Protein 5GGN (pdb70)

B-factor: mean 22.19, std 12.28, range [9.57, 79.24]

Organism: Homo sapiens (NCBI:txid9606)

Radius of gyration: 20.88 Å; Cα contacts (8 Å, |Δi|>4): 842; chains: 2; bounding box: 42×46×60 Å

Solvent-accessible surface area: 14056 Å² total; per-residue (Å²): 219,39,2,68,0,50,0,43,0,5,136,68,67,0,41,0,10,13,87,72,85,66,36,16,109,27,127,39,212,145,124,20,84,0,0,8,0,1,4,0,35,48,46,76,6,117,58,89,25,111,112,69,11,32,0,72,32,76,129,57,13,99,44,1,21,129,20,4,88,155,15,47,81,14,60,3,1,0,0,0,0,3,38,3,0,13,103,38,0,103,114,98,1,50,49,30,1,140,86,12,31,3,140,10,0,16,61,6,25,84,50,8,2,1,0,2,0,0,23,40,35,8,2,18,26,12,45,94,54,20,143,23,109,48,140,93,36,50,5,99,82,16,59,12,141,14,68,0,10,39,46,98,154,117,5,48,0,6,0,8,0,6,132,44,17,0,11,0,0,13,84,58,88,63,29,28,89,17,92,43,159,178,92,14,85,0,0,6,0,2,6,0,44,48,34,69,5,126,44,98,24,92,114,67,15,35,0,69,26,69,127,74,2,84,43,0,25,132,30,1,87,158,10,35,108,14,55,3,2,0,4,0,0,5,37,2,1,12,116,70,9,99,116,98,1,46,58,34,2,165,85,14,32,5,154,3,0,40,58,3,23,67,49,5,1,0,0,5,0,1,101,36,76,25,76,58,45,13,42,62,52,19,144,23,109,50,142,89,36,45,4,50,20,13,22,10,103,25,90,0,75,74,45,148

Nearest PDB structures (foldseek):
  5ggl-assembly1_A  TM=1.005E+00  e=5.357E-30  Homo sapiens
  5ggi-assembly2_B  TM=9.969E-01  e=1.243E-27  Homo sapiens
  5ggg-assembly1_A  TM=9.955E-01  e=4.524E-27  Homo sapiens
  2yop-assembly1_A  TM=8.740E-01  e=6.313E-11  Mus musculus
  5lc3-assembly1_A  TM=8.736E-01  e=1.046E-10  Mus musculus

GO terms:
  GO:0006493 protein O-linked glycosylation (P, IDA)
  GO:0047223 beta-1,3-galactosyl-O-glycosyl-glycoprotein beta-1,3-N-acetylglucosaminyltransferase activity (F, IDA)
  GO:0000139 Golgi membrane (C, IDA)
  GO:0030145 manganese ion binding (F, IDA)
  GO:0008375 acetylglucosaminyltransferase activity (F, IDA)
  GO:0016266 protein O-linked glycosylation via N-acetyl-galactosamine (P, IDA)
  GO:0016020 membrane (C, IMP)
  GO:0008375 acetylglucosaminyltransferase activity (F, IMP)
  GO:0006493 protein O-linked glycosylation (P, IMP)
  GO:0005515 protein binding (F, IPI)
  GO:0000139 Golgi membrane (C, TAS)
  GO:0047223 beta-1,3-galactosyl-O-glycosyl-glycoprotein beta-1,3-N-acetylglucosaminyltransferase activity (F, TAS)

InterPro domains:
  IPR004139 Glycosyl transferase, family 13 [PF03071] (301-560)
  IPR029044 Nucleotide-diphospho-sugar transferases [G3DSA:3.90.550.10] (301-516)
  IPR029044 Nucleotide-diphospho-sugar transferases [SSF53448] (302-629)
  IPR039474 Protein O-linked-mannose beta-1,2-N-acetylglucosaminyltransferase 1, PANDER-like domain [cd13937] (99-246)
  IPR039477 ILEI/PANDER domain [PF15711] (129-218)
  IPR052463 O-linked-mannose beta-1,2-N-acetylglucosaminyltransferase [PTHR46396] (1-652)

Sequence (304 aa):
RVLDVEVYSSRSKVYVAVDGTTVLEDEAREQGRGIHVIVLNQATGHVMAKRVFDTYSPHEDEAMVLFLNMVAPGRVLICTVKDEGSFHLKDTAKALLRSLGSQAGPALGWRDTWAFVGRKGGPVFGEKHSKSPALSSWGDPVLLKTDVPLSSAVLDVEVYSSRSKVYVAVDGTTVLEDEAREQGRGIHVIVLNQQATGHVMAKKRVFDTYSPHEDEAMVLFLNMVAPGRVLICTVKDEGSFHLKDTAKALLRSLGSQAGPALGWRDTWAFVGRKGGPVFGEKHSKSPALSSWGDPVLLKTDVPLSS

Foldseek 3Di:
DWWKWKWKAAQQWTWIDTNRHTPDIGRDGPDQAAKWKWKAAQAPRHTPDIDGFNQLDAPSLVVVLVVLVPDDQQIKMKIWGYNFHPNNNDDVSLVQCVQQVDDCSNVPDGQKTKIFIARSNDDTFDIDIFDFPDNVGHGHMDMIIGIGDGDDD/DWKWKWKAAQQWTWIDINRHTPDIDRDPPDQAAKKKWKADLAPRDTPDIDGFNQLDAPSLVVVVVVVVPHDQFIKMKIWGHNFHHNNNDQVSLVVVVQQPDPQSVVPDGQKTKIWIAGRVDDTFDIDIFCFPDNPGHGDMDMDIGDRHGDD

Secondary structure (DSSP, 8-state):
-EEEEEEEEBSS-EEEEETTEEEEEE--TT---EEEEEEE-TTT--EEEEEEE-TTSTTHHHHHHHHHHHS-TTSEEEEEEES---TT--HHHHHHHHHTT-SSGGG--TT-EEEEEEETTS-EEEEEEE--SSTTS-PPPEEEEEEEEPP--/-EEEEEEEBSS-EEEEETTEEEEEE--SSS--EEEEEEE-TTT--EEEEEEE-TTSTTHHHHHHHHHHHSPTT-EEEEEEES---TT--HHHHHHHHHTT-SSGGG--TT-EEEEEEETTS-EEEEEEE--SSTT--PPPEEEEEEEPPP-

Structure (mmCIF, N/CA/C/O backbone):
data_5GGN
#
_entry.id   5GGN
#
_cell.length_a   70.524
_cell.length_b   90.481
_cell.length_c   53.634
_cell.angle_alpha   90.00
_cell.angle_beta   90.00
_cell.angle_gamma   90.00
#
_symmetry.space_group_name_H-M   'P 21 21 2'
#
loop_
_entity.id
_entity.type
_entity.pdbx_description
1 polymer 'Protein O-linked-mannose beta-1,2-N-acetylglucosaminyltransferase 1'
2 non-polymer '4-nitrophenyl 2-acetamido-2-deoxy-beta-D-glucopyranoside'
3 water water
#
loop_
_atom_site.group_PDB
_atom_site.id
_atom_site.type_symbol
_atom_site.label_atom_id
_atom_site.label_alt_id
_atom_site.label_comp_id
_atom_site.label_asym_id
_atom_site.label_entity_id
_atom_site.label_seq_id
_atom_site.pdbx_PDB_ins_code
_atom_site.Cartn_x
_atom_site.Cartn_y
_atom_site.Cartn_z
_atom_site.occupancy
_atom_site.B_iso_or_equiv
_atom_site.auth_seq_id
_atom_site.auth_comp_id
_atom_site.auth_asym_id
_atom_site.auth_atom_id
_atom_site.pdbx_PDB_model_num
ATOM 1 N N . ARG A 1 11 ? -25.812 26.684 -7.556 1.00 32.34 97 ARG A N 1
ATOM 2 C CA . ARG A 1 11 ? -25.036 26.032 -6.491 1.00 24.65 97 ARG A CA 1
ATOM 3 C C . ARG A 1 11 ? -25.142 24.542 -6.671 1.00 17.74 97 ARG A C 1
ATOM 4 O O . ARG A 1 11 ? -24.787 23.804 -5.786 1.00 16.08 97 ARG A O 1
ATOM 12 N N . VAL A 1 12 ? -25.647 24.111 -7.822 1.00 16.46 98 VAL A N 1
ATOM 13 C CA . VAL A 1 12 ? -25.685 22.703 -8.168 1.00 15.81 98 VAL A CA 1
ATOM 14 C C . VAL A 1 12 ? -25.288 22.534 -9.623 1.00 14.46 98 VAL A C 1
ATOM 15 O O . VAL A 1 12 ? -25.418 23.457 -10.442 1.00 15.91 98 VAL A O 1
ATOM 19 N N . LEU A 1 13 ? -24.825 21.333 -9.936 1.00 14.48 99 LEU A N 1
ATOM 20 C CA . LEU A 1 13 ? -24.703 20.859 -11.312 1.00 16.03 99 LEU A CA 1
ATOM 21 C C . LEU A 1 13 ? -25.777 19.823 -11.555 1.00 15.54 99 LEU A C 1
ATOM 22 O O . LEU A 1 13 ? -25.956 18.912 -10.748 1.00 17.31 99 LEU A O 1
ATOM 27 N N . ASP A 1 14 ? -26.455 19.919 -12.690 1.00 15.33 100 ASP A N 1
ATOM 28 C CA . ASP A 1 14 ? -27.415 18.896 -13.096 1.00 16.02 100 ASP A CA 1
ATOM 29 C C . ASP A 1 14 ? -26.658 17.866 -13.928 1.00 15.63 100 ASP A C 1
ATOM 30 O O . ASP A 1 14 ? -26.244 18.168 -15.050 1.00 17.58 100 ASP A O 1
ATOM 35 N N . VAL A 1 15 ? -26.441 16.674 -13.390 1.00 13.94 101 VAL A N 1
ATOM 36 C CA . VAL A 1 15 ? -25.634 15.654 -14.049 1.00 14.14 101 VAL A CA 1
ATOM 37 C C . VAL A 1 15 ? -26.543 14.518 -14.508 1.00 14.63 101 VAL A C 1
ATOM 38 O O . VAL A 1 15 ? -27.367 14.016 -13.735 1.00 16.33 101 VAL A O 1
ATOM 42 N N . GLU A 1 16 ? -26.399 14.095 -15.752 1.00 13.23 102 GLU A N 1
ATOM 43 C CA . GLU A 1 16 ? -27.085 12.918 -16.263 1.00 14.51 102 GLU A CA 1
ATOM 44 C C . GLU A 1 16 ? -26.038 11.928 -16.740 1.00 12.41 102 GLU A C 1
ATOM 45 O O . GLU A 1 16 ? -25.111 12.313 -17.458 1.00 14.16 102 GLU A O 1
ATOM 51 N N . VAL A 1 17 ? -26.216 10.667 -16.363 1.00 12.67 103 VAL A N 1
ATOM 52 C CA . VAL A 1 17 ? -25.250 9.621 -16.692 1.00 12.71 103 VAL A CA 1
ATOM 53 C C . VAL A 1 17 ? -26.024 8.450 -17.249 1.00 13.04 103 VAL A C 1
ATOM 54 O O . VAL A 1 17 ? -26.917 7.950 -16.571 1.00 14.93 103 VAL A O 1
ATOM 58 N N . TYR A 1 18 ? -25.657 7.984 -18.445 1.00 12.99 104 TYR A N 1
ATOM 59 C CA . TYR A 1 18 ? -26.352 6.881 -19.097 1.00 13.65 104 TYR A CA 1
ATOM 60 C C . TYR A 1 18 ? -25.370 5.743 -19.354 1.00 12.47 104 TYR A C 1
ATOM 61 O O . TYR A 1 18 ? -24.298 5.981 -19.926 1.00 12.78 104 TYR A O 1
ATOM 70 N N . SER A 1 19 ? -25.773 4.535 -18.987 1.00 13.19 105 SER A N 1
ATOM 71 C CA . SER A 1 19 ? -24.987 3.314 -19.185 1.00 13.20 105 SER A CA 1
ATOM 72 C C . SER A 1 19 ? -25.871 2.285 -19.892 1.00 13.70 105 SER A C 1
ATOM 73 O O . SER A 1 19 ? -27.022 2.061 -19.471 1.00 15.70 105 SER A O 1
ATOM 76 N N . SER A 1 20 ? -25.329 1.622 -20.919 1.00 14.41 106 SER A N 1
ATOM 77 C CA . SER A 1 20 ? -26.093 0.625 -21.661 1.00 14.97 106 SER A CA 1
ATOM 78 C C . SER A 1 20 ? -25.152 -0.268 -22.460 1.00 15.81 106 SER A C 1
ATOM 79 O O . SER A 1 20 ? -23.934 -0.025 -22.566 1.00 15.42 106 SER A O 1
ATOM 82 N N . ARG A 1 21 ? -25.768 -1.286 -23.074 1.00 16.12 107 ARG A N 1
ATOM 83 C CA . ARG A 1 21 ? -25.041 -2.198 -23.947 1.00 16.76 107 ARG A CA 1
ATOM 84 C C . ARG A 1 21 ? -24.282 -1.447 -25.041 1.00 16.92 107 ARG A C 1
ATOM 85 O O . ARG A 1 21 ? -23.117 -1.757 -25.333 1.00 18.17 107 ARG A O 1
ATOM 93 N N . SER A 1 22 ? -24.959 -0.483 -25.696 1.00 16.38 108 SER A N 1
ATOM 94 C CA . SER A 1 22 ? -24.458 0.086 -26.941 1.00 18.58 108 SER A CA 1
ATOM 95 C C . SER A 1 22 ? -24.139 1.570 -26.896 1.00 17.46 108 SER A C 1
ATOM 96 O O . SER A 1 22 ? -23.689 2.124 -27.910 1.00 19.58 108 SER A O 1
ATOM 99 N N . LYS A 1 23 ? -24.354 2.241 -25.760 1.00 16.06 109 LYS A N 1
ATOM 100 C CA . LYS A 1 23 ? -24.211 3.696 -25.726 1.00 16.81 109 LYS A CA 1
ATOM 101 C C . LYS A 1 23 ? -23.937 4.177 -24.308 1.00 14.93 109 LYS A C 1
ATOM 102 O O . LYS A 1 23 ? -24.548 3.692 -23.351 1.00 14.78 109 LYS A O 1
ATOM 108 N N . VAL A 1 24 ? -23.030 5.132 -24.189 1.00 13.72 110 VAL A N 1
ATOM 109 C CA . VAL A 1 24 ? -22.911 5.884 -22.943 1.00 13.28 110 VAL A CA 1
ATOM 110 C C . VAL A 1 24 ? -23.008 7.372 -23.271 1.00 12.71 110 VAL A C 1
ATOM 111 O O . VAL A 1 24 ? -22.626 7.815 -24.361 1.00 13.14 110 VAL A O 1
ATOM 115 N N . TYR A 1 25 ? -23.486 8.155 -22.299 1.00 12.30 111 TYR A N 1
ATOM 116 C CA . TYR A 1 25 ? -23.294 9.600 -22.373 1.00 12.42 111 TYR A CA 1
ATOM 117 C C . TYR A 1 25 ? -23.295 10.176 -20.966 1.00 12.56 111 TYR A C 1
ATOM 118 O O . TYR A 1 25 ? -23.771 9.539 -20.008 1.00 12.86 111 TYR A O 1
ATOM 127 N N . VAL A 1 26 ? -22.714 11.354 -20.857 1.00 11.84 112 VAL A N 1
ATOM 128 C CA . VAL A 1 26 ? -22.753 12.145 -19.634 1.00 11.63 112 VAL A CA 1
ATOM 129 C C . VAL A 1 26 ? -23.100 13.550 -20.074 1.00 11.45 112 VAL A C 1
ATOM 130 O O . VAL A 1 26 ? -22.470 14.095 -20.998 1.00 13.11 112 VAL A O 1
ATOM 134 N N . ALA A 1 27 ? -24.089 14.143 -19.406 1.00 12.34 113 ALA A N 1
ATOM 135 C CA . ALA A 1 27 ? -24.448 15.529 -19.625 1.00 13.06 113 ALA A CA 1
ATOM 136 C C . ALA A 1 27 ? -24.282 16.299 -18.319 1.00 12.62 113 ALA A C 1
ATOM 137 O O . ALA A 1 27 ? -24.538 15.772 -17.213 1.00 13.42 113 ALA A O 1
ATOM 139 N N . VAL A 1 28 ? -23.808 17.538 -18.450 1.00 12.47 114 VAL A N 1
ATOM 140 C CA . VAL A 1 28 ? -23.606 18.430 -17.294 1.00 12.88 114 VAL A CA 1
ATOM 141 C C . VAL A 1 28 ? -24.311 19.738 -17.642 1.00 13.52 114 VAL A C 1
ATOM 142 O O . VAL A 1 28 ? -23.999 20.370 -18.663 1.00 14.55 114 VAL A O 1
ATOM 146 N N . ASP A 1 29 ? -25.289 20.118 -16.840 1.00 15.69 115 ASP A N 1
ATOM 147 C CA . ASP A 1 29 ? -26.066 21.324 -17.070 1.00 17.24 115 ASP A CA 1
ATOM 148 C C . ASP A 1 29 ? -26.685 21.368 -18.468 1.00 17.55 115 ASP A C 1
ATOM 149 O O . ASP A 1 29 ? -26.789 22.424 -19.093 1.00 19.75 115 ASP A O 1
ATOM 154 N N . GLY A 1 30 ? -27.132 20.216 -18.950 1.00 15.98 116 GLY A N 1
ATOM 155 C CA . GLY A 1 30 ? -27.920 20.168 -20.165 1.00 16.17 116 GLY A CA 1
ATOM 156 C C . GLY A 1 30 ? -27.115 20.003 -21.424 1.00 15.49 116 GLY A C 1
ATOM 157 O O . GLY A 1 30 ? -27.703 19.971 -22.516 1.00 17.74 116 GLY A O 1
ATOM 158 N N . THR A 1 31 ? -25.792 19.874 -21.330 1.00 14.47 117 THR A N 1
ATOM 159 C CA . THR A 1 31 ? -24.854 19.792 -22.455 1.00 16.27 117 THR A CA 1
ATOM 160 C C . THR A 1 31 ? -24.122 18.454 -22.344 1.00 12.62 117 THR A C 1
ATOM 161 O O . THR A 1 31 ? -23.620 18.127 -21.277 1.00 12.69 117 THR A O 1
ATOM 165 N N . THR A 1 32 ? -23.998 17.725 -23.449 1.00 12.31 118 THR A N 1
ATOM 166 C CA . THR A 1 32 ? -23.275 16.459 -23.457 1.00 14.18 118 THR A CA 1
ATOM 167 C C . THR A 1 32 ? -21.759 16.685 -23.427 1.00 13.71 118 THR A C 1
ATOM 168 O O . THR A 1 32 ? -21.219 17.318 -24.334 1.00 15.33 118 THR A O 1
ATOM 172 N N . VAL A 1 33 ? -21.075 16.142 -22.405 1.00 13.37 119 VAL A N 1
ATOM 173 C CA . VAL A 1 33 ? -19.609 16.199 -22.306 1.00 14.34 119 VAL A CA 1
ATOM 174 C C . VAL A 1 33 ? -18.947 14.904 -22.726 1.00 14.99 119 VAL A C 1
ATOM 175 O O . VAL A 1 33 ? -17.730 14.891 -22.935 1.00 16.45 119 VAL A O 1
ATOM 179 N N . LEU A 1 34 ? -19.707 13.810 -22.808 1.00 14.24 120 LEU A N 1
ATOM 180 C CA . LEU A 1 34 ? -19.223 12.510 -23.259 1.00 14.59 120 LEU A CA 1
ATOM 181 C C . LEU A 1 34 ? -20.383 11.894 -23.995 1.00 13.51 120 LEU A C 1
ATOM 182 O O . LEU A 1 34 ? -21.520 11.900 -23.481 1.00 13.64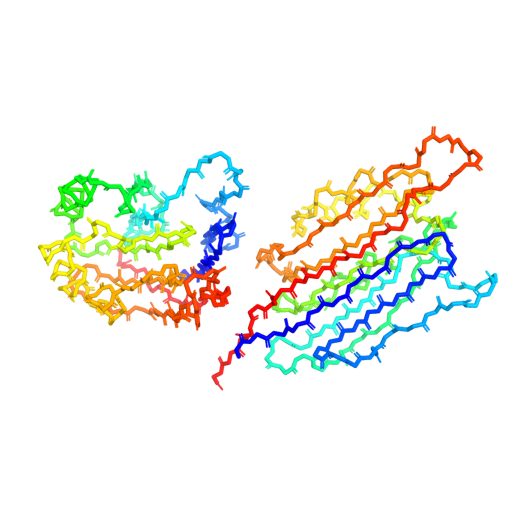 120 LEU A O 1
ATOM 187 N N . GLU A 1 35 ? -20.120 11.370 -25.175 1.00 14.51 121 GLU A N 1
ATOM 188 C CA . GLU A 1 35 ? -21.170 10.682 -25.910 1.00 15.00 121 GLU A CA 1
ATOM 189 C C . GLU A 1 35 ? -20.510 9.660 -26.811 1.00 15.65 121 GLU A C 1
ATOM 190 O O . GLU A 1 35 ? -19.726 10.052 -27.679 1.00 18.14 121 GLU A O 1
ATOM 196 N N . ASP A 1 36 ? -20.827 8.376 -26.623 1.00 14.26 122 ASP A N 1
ATOM 197 C CA . ASP A 1 36 ? -20.217 7.313 -27.419 1.00 15.49 122 ASP A CA 1
ATOM 198 C C . ASP A 1 36 ? -21.295 6.303 -27.755 1.00 15.41 122 ASP A C 1
ATOM 199 O O . ASP A 1 36 ? -21.660 5.472 -26.919 1.00 15.75 122 ASP A O 1
ATOM 204 N N . GLU A 1 37 ? -21.790 6.391 -28.991 1.00 16.09 123 GLU A N 1
ATOM 205 C CA . GLU A 1 37 ? -22.833 5.535 -29.536 1.00 19.02 123 GLU A CA 1
ATOM 206 C C . GLU A 1 37 ? -22.277 4.655 -30.644 1.00 21.42 123 GLU A C 1
ATOM 207 O O . GLU A 1 37 ? -23.048 4.037 -31.370 1.00 24.39 123 GLU A O 1
ATOM 213 N N . ALA A 1 38 ? -20.959 4.594 -30.795 1.00 20.71 124 ALA A N 1
ATOM 214 C CA . ALA A 1 38 ? -20.343 3.892 -31.912 1.00 23.89 124 ALA A CA 1
ATOM 215 C C . ALA A 1 38 ? -20.315 2.396 -31.673 1.00 26.09 124 ALA A C 1
ATOM 216 O O . ALA A 1 38 ? -19.940 1.924 -30.597 1.00 27.32 124 ALA A O 1
ATOM 218 N N . ARG A 1 39 ? -20.619 1.649 -32.732 1.00 31.69 125 ARG A N 1
ATOM 219 C CA . ARG A 1 39 ? -20.866 0.211 -32.709 1.00 40.44 125 ARG A CA 1
ATOM 220 C C . ARG A 1 39 ? -19.900 -0.605 -31.860 1.00 44.39 125 ARG A C 1
ATOM 221 O O . ARG A 1 39 ? -20.281 -1.092 -30.789 1.00 49.98 125 ARG A O 1
ATOM 229 N N . GLU A 1 40 ? -18.651 -0.741 -32.291 1.00 41.83 126 GLU A N 1
ATOM 230 C CA . GLU A 1 40 ? -17.752 -1.667 -31.606 1.00 41.49 126 GLU A CA 1
ATOM 231 C C . GLU A 1 40 ? -16.567 -0.916 -31.021 1.00 37.58 126 GLU A C 1
ATOM 232 O O . GLU A 1 40 ? -15.412 -1.322 -31.197 1.00 38.70 126 GLU A O 1
ATOM 238 N N . GLN A 1 41 ? -16.849 0.189 -30.338 1.00 30.36 127 GLN A N 1
ATOM 239 C CA . GLN A 1 41 ? -15.826 1.056 -29.781 1.00 27.30 127 GLN A CA 1
ATOM 240 C C . GLN A 1 41 ? -16.248 1.431 -28.375 1.00 22.19 127 GLN A C 1
ATOM 241 O O . GLN A 1 41 ? -17.431 1.359 -28.029 1.00 23.26 127 GLN A O 1
ATOM 247 N N . GLY A 1 42 ? -15.279 1.871 -27.565 1.00 18.65 128 GLY A N 1
ATOM 248 C CA . GLY A 1 42 ? -15.618 2.451 -26.275 1.00 16.19 128 GLY A CA 1
ATOM 249 C C . GLY A 1 42 ? -16.100 1.471 -25.238 1.00 14.09 128 GLY A C 1
ATOM 250 O O . GLY A 1 42 ? -16.716 1.876 -24.248 1.00 14.13 128 GLY A O 1
ATOM 251 N N . ARG A 1 43 ? -15.783 0.195 -25.378 1.00 13.98 129 ARG A N 1
ATOM 252 C CA . ARG A 1 43 ? -16.197 -0.764 -24.346 1.00 14.12 129 ARG A CA 1
ATOM 253 C C . ARG A 1 43 ? -15.511 -0.471 -23.012 1.00 13.04 129 ARG A C 1
ATOM 254 O O . ARG A 1 43 ? -14.329 -0.108 -22.968 1.00 13.44 129 ARG A O 1
ATOM 262 N N . GLY A 1 44 ? -16.249 -0.661 -21.912 1.00 12.11 130 GLY A N 1
ATOM 263 C CA . GLY A 1 44 ? -15.635 -0.640 -20.580 1.00 11.69 130 GLY A CA 1
ATOM 264 C C . GLY A 1 44 ? -16.184 0.482 -19.712 1.00 11.24 130 GLY A C 1
ATOM 265 O O . GLY A 1 44 ? -17.353 0.883 -19.822 1.00 12.98 130 GLY A O 1
ATOM 266 N N . ILE A 1 45 ? -15.355 0.922 -18.764 1.00 11.09 131 ILE A N 1
ATOM 267 C CA . ILE A 1 45 ? -15.762 1.925 -17.786 1.00 11.20 131 ILE A CA 1
ATOM 268 C C . ILE A 1 45 ? -15.240 3.277 -18.247 1.00 10.61 131 ILE A C 1
ATOM 269 O O . ILE A 1 45 ? -14.025 3.494 -18.348 1.00 12.09 131 ILE A O 1
ATOM 274 N N . HIS A 1 46 ? -16.163 4.173 -18.559 1.00 10.77 132 HIS A N 1
ATOM 275 C CA . HIS A 1 46 ? -15.837 5.557 -18.884 1.00 11.04 132 HIS A CA 1
ATOM 276 C C . HIS A 1 46 ? -15.762 6.340 -17.575 1.00 11.46 132 HIS A C 1
ATOM 277 O O . HIS A 1 46 ? -16.640 6.186 -16.717 1.00 12.65 132 HIS A O 1
ATOM 284 N N . VAL A 1 47 ? -14.726 7.179 -17.447 1.00 11.00 133 VAL A N 1
ATOM 285 C CA . VAL A 1 47 ? -14.518 7.982 -16.258 1.00 11.95 133 VAL A CA 1
ATOM 286 C C . VAL A 1 47 ? -14.393 9.437 -16.660 1.00 11.63 133 VAL A C 1
ATOM 287 O O . VAL A 1 47 ? -13.591 9.764 -17.549 1.00 13.28 133 VAL A O 1
ATOM 291 N N . ILE A 1 48 ? -15.208 10.291 -16.026 1.00 10.96 134 ILE A N 1
ATOM 292 C CA . ILE A 1 48 ? -15.128 11.728 -16.224 1.00 11.18 134 ILE A CA 1
ATOM 293 C C . ILE A 1 48 ? -14.857 12.368 -14.872 1.00 10.58 134 ILE A C 1
ATOM 294 O O . ILE A 1 48 ? -15.481 11.997 -13.864 1.00 11.49 134 ILE A O 1
ATOM 299 N N . VAL A 1 49 ? -13.910 13.313 -14.848 1.00 10.37 135 VAL A N 1
ATOM 300 C CA . VAL A 1 49 ? -13.568 14.058 -13.638 1.00 10.42 135 VAL A CA 1
ATOM 301 C C . VAL A 1 49 ? -13.960 15.506 -13.863 1.00 10.18 135 VAL A C 1
ATOM 302 O O . VAL A 1 49 ? -13.538 16.104 -14.874 1.00 10.91 135 VAL A O 1
ATOM 306 N N . LEU A 1 50 ? -14.758 16.074 -12.936 1.00 10.01 136 LEU A N 1
ATOM 307 C CA . LEU A 1 50 ? -15.152 17.477 -13.053 1.00 10.28 136 LEU A CA 1
ATOM 308 C C . LEU A 1 50 ? -14.540 18.318 -11.939 1.00 10.62 136 LEU A C 1
ATOM 309 O O . LEU A 1 50 ? -14.385 17.863 -10.794 1.00 11.08 136 LEU A O 1
ATOM 314 N N . ASN A 1 51 ? -14.247 19.575 -12.273 1.00 10.88 137 ASN A N 1
ATOM 315 C CA . ASN A 1 51 ? -13.951 20.577 -11.252 1.00 11.05 137 ASN A CA 1
ATOM 316 C C . ASN A 1 51 ? -15.200 20.796 -10.393 1.00 11.33 137 ASN A C 1
ATOM 317 O O . ASN A 1 51 ? -16.296 20.979 -10.917 1.00 11.92 137 ASN A O 1
ATOM 322 N N . GLN A 1 52 ? -15.014 20.777 -9.084 1.00 11.57 138 GLN A N 1
ATOM 323 C CA . GLN A 1 52 ? -16.120 20.761 -8.149 1.00 12.41 138 GLN A CA 1
ATOM 324 C C . GLN A 1 52 ? -16.741 22.137 -7.925 1.00 13.36 138 GLN A C 1
ATOM 325 O O . GLN A 1 52 ? -17.803 22.213 -7.290 1.00 15.82 138 GLN A O 1
ATOM 331 N N . ALA A 1 53 ? -16.145 23.208 -8.435 1.00 13.20 139 ALA A N 1
ATOM 332 C CA . ALA A 1 53 ? -16.713 24.556 -8.359 1.00 14.51 139 ALA A CA 1
ATOM 333 C C . ALA A 1 53 ? -17.373 24.980 -9.668 1.00 14.57 139 ALA A C 1
ATOM 334 O O . ALA A 1 53 ? -18.339 25.746 -9.647 1.00 16.78 139 ALA A O 1
ATOM 336 N N . THR A 1 54 ? -16.839 24.565 -10.821 1.00 13.93 140 THR A N 1
ATOM 337 C CA . THR A 1 54 ? -17.337 25.018 -12.115 1.00 14.63 140 THR A CA 1
ATOM 338 C C . THR A 1 54 ? -18.025 23.937 -12.916 1.00 14.09 140 THR A C 1
ATOM 339 O O . THR A 1 54 ? -18.743 24.273 -13.874 1.00 15.57 140 THR A O 1
ATOM 343 N N . GLY A 1 55 ? -17.764 22.657 -12.601 1.00 13.18 141 GLY A N 1
ATOM 344 C CA . GLY A 1 55 ? -18.247 21.592 -13.461 1.00 13.21 141 GLY A CA 1
ATOM 345 C C . GLY A 1 55 ? -17.449 21.375 -14.730 1.00 12.73 141 GLY A C 1
ATOM 346 O O . GLY A 1 55 ? -17.814 20.501 -15.537 1.00 13.54 141 GLY A O 1
ATOM 347 N N . HIS A 1 56 ? -16.352 22.119 -14.941 1.00 12.57 142 HIS A N 1
ATOM 348 C CA . HIS A 1 56 ? -15.550 21.904 -16.149 1.00 12.23 142 HIS A CA 1
ATOM 349 C C . HIS A 1 56 ? -14.925 20.513 -16.114 1.00 11.46 142 HIS A C 1
ATOM 350 O O . HIS A 1 56 ? -14.522 20.013 -15.056 1.00 11.51 142 HIS A O 1
ATOM 357 N N . VAL A 1 57 ? -14.793 19.889 -17.284 1.00 12.08 143 VAL A N 1
ATOM 358 C CA . VAL A 1 57 ? -14.196 18.564 -17.386 1.00 11.41 143 VAL A CA 1
ATOM 359 C C . VAL A 1 57 ? -12.687 18.668 -17.248 1.00 10.72 143 VAL A C 1
ATOM 360 O O . VAL A 1 57 ? -12.015 19.283 -18.080 1.00 12.37 143 VAL A O 1
ATOM 364 N N . MET A 1 58 ? -12.142 18.023 -16.227 1.00 10.32 144 MET A N 1
ATOM 365 C CA . MET A 1 58 ? -10.694 17.965 -16.002 1.00 10.81 144 MET A CA 1
ATOM 366 C C . MET A 1 58 ? -10.036 16.781 -16.690 1.00 10.92 144 MET A C 1
ATOM 367 O O . MET A 1 58 ? -8.843 16.843 -16.986 1.00 13.37 144 MET A O 1
ATOM 372 N N . ALA A 1 59 ? -10.771 15.692 -16.907 1.00 10.63 145 ALA A N 1
ATOM 373 C CA . ALA A 1 59 ? -10.196 14.503 -17.537 1.00 11.27 145 ALA A CA 1
ATOM 374 C C . ALA A 1 59 ? -11.355 13.642 -18.017 1.00 10.75 145 ALA A C 1
ATOM 375 O O . ALA A 1 59 ? -12.434 13.608 -17.404 1.00 11.13 145 ALA A O 1
ATOM 377 N N . LYS A 1 60 ? -11.107 12.919 -19.107 1.00 11.82 146 LYS A N 1
ATOM 378 C CA . LYS A 1 60 ? -12.056 11.963 -19.665 1.00 14.59 146 LYS A CA 1
ATOM 379 C C . LYS A 1 60 ? -11.249 10.739 -20.066 1.00 16.15 146 LYS A C 1
ATOM 380 O O . LYS A 1 60 ? -10.276 10.871 -20.818 1.00 23.47 146 LYS A O 1
ATOM 386 N N . ARG A 1 61 ? -11.597 9.555 -19.587 1.00 12.37 147 ARG A N 1
ATOM 387 C CA . ARG A 1 61 ? -10.872 8.337 -19.913 1.00 12.86 147 ARG A CA 1
ATOM 388 C C . ARG A 1 61 ? -11.878 7.230 -20.195 1.00 11.23 147 ARG A C 1
ATOM 389 O O . ARG A 1 61 ? -13.042 7.296 -19.780 1.00 11.65 147 ARG A O 1
ATOM 397 N N . VAL A 1 62 ? -11.405 6.193 -20.863 1.00 11.51 148 VAL A N 1
ATOM 398 C CA . VAL A 1 62 ? -12.153 4.938 -20.918 1.00 12.94 148 VAL A CA 1
ATOM 399 C C . VAL A 1 62 ? -11.201 3.803 -20.661 1.00 11.70 148 VAL A C 1
ATOM 400 O O . VAL A 1 62 ? -10.128 3.744 -21.252 1.00 13.45 148 VAL A O 1
ATOM 404 N N . PHE A 1 63 ? -11.589 2.904 -19.766 1.00 11.23 149 PHE A N 1
ATOM 405 C CA . PHE A 1 63 ? -10.773 1.741 -19.400 1.00 11.50 149 PHE A CA 1
ATOM 406 C C . PHE A 1 63 ? -11.532 0.484 -19.817 1.00 11.25 149 PHE A C 1
ATOM 407 O O . PHE A 1 63 ? -12.649 0.228 -19.331 1.00 11.38 149 PHE A O 1
ATOM 415 N N . ASP A 1 64 ? -10.968 -0.253 -20.791 1.00 11.39 150 ASP A N 1
ATOM 416 C CA . ASP A 1 64 ? -11.644 -1.437 -21.296 1.00 12.39 150 ASP A CA 1
ATOM 417 C C . ASP A 1 64 ? -11.437 -2.604 -20.330 1.00 11.43 150 ASP A C 1
ATOM 418 O O . ASP A 1 64 ? -10.635 -3.508 -20.583 1.00 11.87 150 ASP A O 1
ATOM 423 N N . THR A 1 65 ? -12.179 -2.583 -19.208 1.00 11.19 151 THR A N 1
ATOM 424 C CA . THR A 1 65 ? -11.978 -3.555 -18.143 1.00 11.52 151 THR A CA 1
ATOM 425 C C . THR A 1 65 ? -12.568 -4.929 -18.451 1.00 12.08 151 THR A C 1
ATOM 426 O O . THR A 1 65 ? -12.487 -5.821 -17.613 1.00 12.74 151 THR A O 1
ATOM 430 N N . TYR A 1 66 ? -13.138 -5.107 -19.635 1.00 12.16 152 TYR A N 1
ATOM 431 C CA . TYR A 1 66 ? -13.339 -6.448 -20.186 1.00 12.88 152 TYR A CA 1
ATOM 432 C C . TYR A 1 66 ? -12.004 -7.145 -20.537 1.00 12.47 152 TYR A C 1
ATOM 433 O O . TYR A 1 66 ? -11.971 -8.375 -20.697 1.00 13.01 152 TYR A O 1
ATOM 442 N N . SER A 1 67 ? -10.919 -6.367 -20.712 1.00 12.87 153 SER A N 1
ATOM 443 C CA . SER A 1 67 ? -9.640 -6.900 -21.162 1.00 12.66 153 SER A CA 1
ATOM 444 C C . SER A 1 67 ? -8.609 -6.758 -20.042 1.00 12.07 153 SER A C 1
ATOM 445 O O . SER A 1 67 ? -8.665 -5.808 -19.260 1.00 12.64 153 SER A O 1
ATOM 448 N N . PRO A 1 68 ? -7.620 -7.640 -19.981 1.00 12.48 154 PRO A N 1
ATOM 449 C CA . PRO A 1 68 ? -6.612 -7.534 -18.903 1.00 12.49 154 PRO A CA 1
ATOM 450 C C . PRO A 1 68 ? -5.849 -6.214 -18.935 1.00 12.06 154 PRO A C 1
ATOM 451 O O . PRO A 1 68 ? -5.655 -5.589 -19.992 1.00 13.73 154 PRO A O 1
ATOM 455 N N . HIS A 1 69 ? -5.394 -5.803 -17.749 1.00 11.61 155 HIS A N 1
ATOM 456 C CA . HIS A 1 69 ? -4.472 -4.684 -17.520 1.00 11.68 155 HIS A CA 1
ATOM 457 C C . HIS A 1 69 ? -5.163 -3.329 -17.474 1.00 11.48 155 HIS A C 1
ATOM 458 O O . HIS A 1 69 ? -4.610 -2.376 -16.925 1.00 13.00 155 HIS A O 1
ATOM 465 N N . GLU A 1 70 ? -6.369 -3.212 -18.020 1.00 11.20 156 GLU A N 1
ATOM 466 C CA . GLU A 1 70 ? -7.053 -1.911 -18.029 1.00 11.73 156 GLU A CA 1
ATOM 467 C C . GLU A 1 70 ? -7.473 -1.471 -16.622 1.00 10.78 156 GLU A C 1
ATOM 468 O O . GLU A 1 70 ? -7.450 -0.277 -16.310 1.00 11.81 156 GLU A O 1
ATOM 474 N N . ASP A 1 71 ? -7.824 -2.429 -15.757 1.00 11.09 157 ASP A N 1
ATOM 475 C CA . ASP A 1 71 ? -8.163 -2.090 -14.383 1.00 11.23 157 ASP A CA 1
ATOM 476 C C . ASP A 1 71 ? -6.968 -1.495 -13.643 1.00 10.60 157 ASP A C 1
ATOM 477 O O . ASP A 1 71 ? -7.136 -0.604 -12.800 1.00 11.36 157 ASP A O 1
ATOM 482 N N . GLU A 1 72 ? -5.760 -1.993 -13.928 1.00 11.42 158 GLU A N 1
ATOM 483 C CA . GLU A 1 72 ? -4.551 -1.456 -13.283 1.00 12.47 158 GLU A CA 1
ATOM 484 C C . GLU A 1 72 ? -4.324 -0.019 -13.720 1.00 11.35 158 GLU A C 1
ATOM 485 O O . GLU A 1 72 ? -3.913 0.832 -12.907 1.00 11.39 158 GLU A O 1
ATOM 491 N N . ALA A 1 73 ? -4.572 0.263 -15.004 1.00 11.66 159 ALA A N 1
ATOM 492 C CA . ALA A 1 73 ? -4.476 1.645 -15.473 1.00 12.88 159 ALA A CA 1
ATOM 493 C C . ALA A 1 73 ? -5.529 2.518 -14.790 1.00 11.49 159 ALA A C 1
ATOM 494 O O . ALA A 1 73 ? -5.256 3.665 -14.413 1.00 12.16 159 ALA A O 1
ATOM 496 N N . MET A 1 74 ? -6.734 1.981 -14.622 1.00 10.82 160 MET A N 1
ATOM 497 C CA . MET A 1 74 ? -7.781 2.747 -13.959 1.00 10.89 160 MET A CA 1
ATOM 498 C C . MET A 1 74 ? -7.403 3.084 -12.512 1.00 10.08 160 MET A C 1
ATOM 499 O O . MET A 1 74 ? -7.617 4.224 -12.068 1.00 11.13 160 MET A O 1
ATOM 504 N N . VAL A 1 75 ? -6.807 2.119 -11.791 1.00 10.49 161 VAL A N 1
ATOM 505 C CA . VAL A 1 75 ? -6.384 2.355 -10.412 1.00 10.47 161 VAL A CA 1
ATOM 506 C C . VAL A 1 75 ? -5.333 3.466 -10.361 1.00 10.88 161 VAL A C 1
ATOM 507 O O . VAL A 1 75 ? -5.425 4.391 -9.554 1.00 11.10 161 VAL A O 1
ATOM 511 N N . LEU A 1 76 ? -4.321 3.387 -11.234 1.00 11.29 162 LEU A N 1
ATOM 512 C CA . LEU A 1 76 ? -3.266 4.406 -11.231 1.00 11.96 162 LEU A CA 1
ATOM 513 C C . LEU A 1 76 ? -3.853 5.786 -11.494 1.00 11.74 162 LEU A C 1
ATOM 514 O O . LEU A 1 76 ? -3.442 6.784 -10.872 1.00 13.10 162 LEU A O 1
ATOM 519 N N . PHE A 1 77 ? -4.791 5.870 -12.455 1.00 11.61 163 PHE A N 1
ATOM 520 C CA . PHE A 1 77 ? -5.387 7.146 -12.805 1.00 11.78 163 PHE A CA 1
ATOM 521 C C . PHE A 1 77 ? -6.233 7.681 -11.655 1.00 12.15 163 PHE A C 1
ATOM 522 O O . PHE A 1 77 ? -6.115 8.860 -11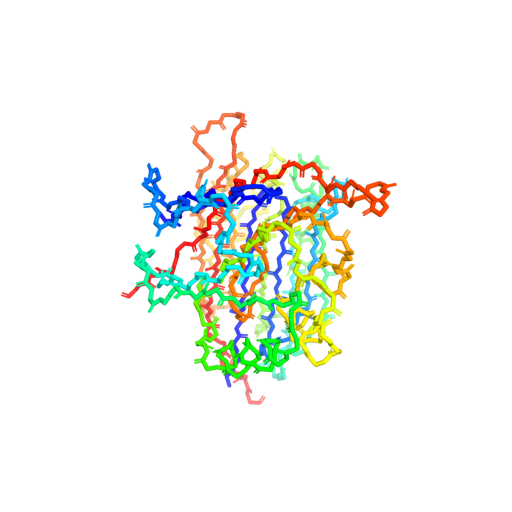.270 1.00 12.91 163 PHE A O 1
ATOM 530 N N . LEU A 1 78 ? -7.143 6.844 -11.127 1.00 11.00 164 LEU A N 1
ATOM 531 C CA . LEU A 1 78 ? -8.039 7.326 -10.074 1.00 11.35 164 LEU A CA 1
ATOM 532 C C . LEU A 1 78 ? -7.271 7.749 -8.825 1.00 11.72 164 LEU A C 1
ATOM 533 O O . LEU A 1 78 ? -7.667 8.705 -8.143 1.00 12.37 164 LEU A O 1
ATOM 538 N N . ASN A 1 79 ? -6.166 7.066 -8.511 1.00 12.43 165 ASN A N 1
ATOM 539 C CA . ASN A 1 79 ? -5.410 7.442 -7.329 1.00 13.31 165 ASN A CA 1
ATOM 540 C C . ASN A 1 79 ? -4.785 8.828 -7.445 1.00 14.11 165 ASN A C 1
ATOM 541 O O . ASN A 1 79 ? -4.499 9.441 -6.405 1.00 16.75 165 ASN A O 1
ATOM 546 N N . MET A 1 80 ? -4.589 9.337 -8.662 1.00 13.61 166 MET A N 1
ATOM 547 C CA . MET A 1 80 ? -4.054 10.690 -8.833 1.00 14.64 166 MET A CA 1
ATOM 548 C C . MET A 1 80 ? -5.137 11.763 -8.805 1.00 14.06 166 MET A C 1
ATOM 549 O O . MET A 1 80 ? -4.808 12.956 -8.786 1.00 16.19 166 MET A O 1
ATOM 554 N N . VAL A 1 81 ? -6.427 11.401 -8.874 1.00 13.12 167 VAL A N 1
ATOM 555 C CA . VAL A 1 81 ? -7.493 12.406 -8.814 1.00 13.04 167 VAL A CA 1
ATOM 556 C C . VAL A 1 81 ? -7.562 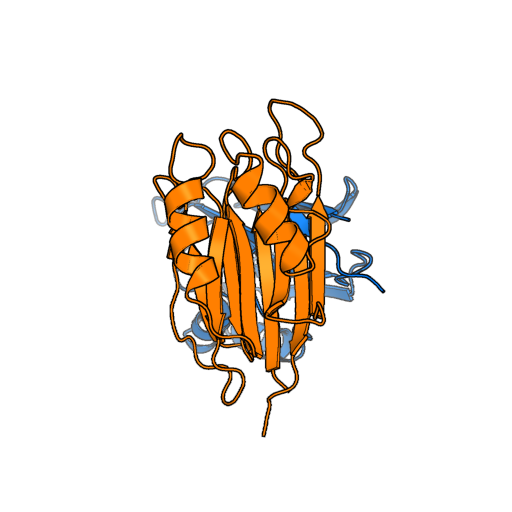13.023 -7.416 1.00 12.87 167 VAL A C 1
ATOM 557 O O . VAL A 1 81 ? -7.518 12.326 -6.409 1.00 14.25 167 VAL A O 1
ATOM 561 N N . ALA A 1 82 ? -7.717 14.330 -7.351 1.00 12.96 168 ALA A N 1
ATOM 562 C CA . ALA A 1 82 ? -7.812 15.016 -6.067 1.00 13.01 168 ALA A CA 1
ATOM 563 C C . ALA A 1 82 ? -9.104 14.675 -5.320 1.00 13.65 168 ALA A C 1
ATOM 564 O O . ALA A 1 82 ? -10.150 14.524 -5.951 1.00 14.14 168 ALA A O 1
ATOM 566 N N . PRO A 1 83 ? -9.051 14.618 -3.973 1.00 14.51 169 PRO A N 1
ATOM 567 C CA . PRO A 1 83 ? -10.268 14.315 -3.212 1.00 16.76 169 PRO A CA 1
ATOM 568 C C . PRO A 1 83 ? -11.446 15.256 -3.477 1.00 18.94 169 PRO A C 1
ATOM 569 O O . PRO A 1 83 ? -12.604 14.834 -3.343 1.00 21.11 169 PRO A O 1
ATOM 573 N N . GLY A 1 84 ? -11.222 16.487 -3.823 1.00 19.79 170 GLY A N 1
ATOM 574 C CA . GLY A 1 84 ? -12.526 17.210 -3.977 1.00 18.80 170 GLY A CA 1
ATOM 575 C C . GLY A 1 84 ? -13.275 17.049 -5.309 1.00 16.69 170 GLY A C 1
ATOM 576 O O . GLY A 1 84 ? -14.368 17.611 -5.493 1.00 17.62 170 GLY A O 1
ATOM 577 N N . ARG A 1 85 ? -12.682 16.362 -6.275 1.00 13.80 171 ARG A N 1
ATOM 578 C CA . ARG A 1 85 ? -13.273 16.316 -7.607 1.00 12.20 171 ARG A CA 1
ATOM 579 C C . ARG A 1 85 ? -14.599 15.563 -7.628 1.00 12.01 171 ARG A C 1
ATOM 580 O O . ARG A 1 85 ? -14.855 14.664 -6.835 1.00 13.82 171 ARG A O 1
ATOM 588 N N . VAL A 1 86 ? -15.435 15.905 -8.606 1.00 11.91 172 VAL A N 1
ATOM 589 C CA . VAL A 1 86 ? -16.604 15.085 -8.909 1.00 12.10 172 VAL A CA 1
ATOM 590 C C . VAL A 1 86 ? -16.147 13.965 -9.842 1.00 10.91 172 VAL A C 1
ATOM 591 O O . VAL A 1 86 ? -15.534 14.228 -10.888 1.00 12.23 172 VAL A O 1
ATOM 595 N N . LEU A 1 87 ? -16.433 12.733 -9.466 1.00 11.87 173 LEU A N 1
ATOM 596 C CA . LEU A 1 87 ? -16.081 11.556 -10.252 1.00 11.59 173 LEU A CA 1
ATOM 597 C C . LEU A 1 87 ? -17.348 10.935 -10.831 1.00 10.88 173 LEU A C 1
ATOM 598 O O . LEU A 1 87 ? -18.316 10.697 -10.093 1.00 11.94 173 LEU A O 1
ATOM 603 N N . ILE A 1 88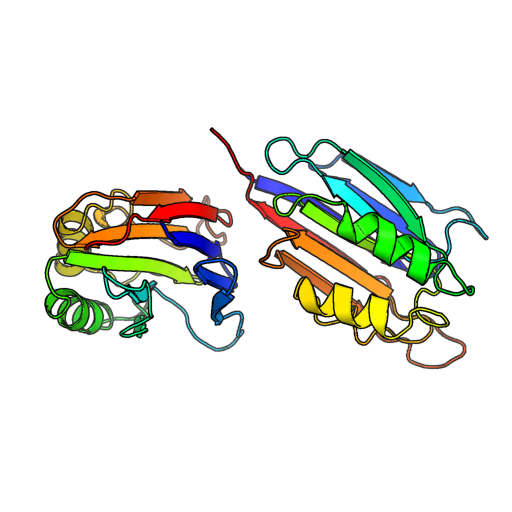 ? -17.328 10.671 -12.129 1.00 10.41 174 ILE A N 1
ATOM 604 C CA . ILE A 1 88 ? -18.452 10.059 -12.818 1.00 10.72 174 ILE A CA 1
ATOM 605 C C . ILE A 1 88 ? -17.964 8.813 -13.539 1.00 10.79 174 ILE A C 1
ATOM 606 O O . ILE A 1 88 ? -16.940 8.861 -14.231 1.00 11.76 174 ILE A O 1
ATOM 611 N N . CYS A 1 89 ? -18.663 7.697 -13.352 1.00 11.28 175 CYS A N 1
ATOM 612 C CA . CYS A 1 89 ? -18.332 6.468 -14.079 1.00 11.57 175 CYS A CA 1
ATOM 613 C C . CYS A 1 89 ? -19.579 5.951 -14.781 1.00 11.08 175 CYS A C 1
ATOM 614 O O . CYS A 1 89 ? -20.684 6.032 -14.231 1.00 12.11 175 CYS A O 1
ATOM 617 N N . THR A 1 90 ? -19.402 5.374 -15.972 1.00 10.53 176 THR A N 1
ATOM 618 C CA . THR A 1 90 ? -20.505 4.746 -16.688 1.00 11.04 176 THR A CA 1
ATOM 619 C C . THR A 1 90 ? -19.979 3.599 -17.542 1.00 10.81 176 THR A C 1
ATOM 620 O O . THR A 1 90 ? -18.927 3.732 -18.178 1.00 11.65 176 THR A O 1
ATOM 624 N N . VAL A 1 91 ? -20.729 2.492 -17.587 1.00 11.09 177 VAL A N 1
ATOM 625 C CA . VAL A 1 91 ? -20.290 1.319 -18.352 1.00 11.48 177 VAL A CA 1
ATOM 626 C C . VAL A 1 91 ? -20.905 1.262 -19.741 1.00 11.54 177 VAL A C 1
ATOM 627 O O . VAL A 1 91 ? -22.113 1.466 -19.923 1.00 12.42 177 VAL A O 1
ATOM 631 N N . LYS A 1 92 ? -20.080 0.938 -20.729 1.00 11.44 178 LYS A N 1
ATOM 632 C CA . LYS A 1 92 ? -20.576 0.558 -22.058 1.00 12.93 178 LYS A CA 1
ATOM 633 C C . LYS A 1 92 ? -20.274 -0.920 -22.295 1.00 13.12 178 LYS A C 1
ATOM 634 O O . LYS A 1 92 ? -19.106 -1.335 -22.216 1.00 13.00 178 LYS A O 1
ATOM 640 N N . ASP A 1 93 ? -21.319 -1.727 -22.573 1.00 13.54 179 ASP A N 1
ATOM 641 C CA . ASP A 1 93 ? -21.175 -3.134 -22.989 1.00 14.51 179 ASP A CA 1
ATOM 642 C C . ASP A 1 93 ? -20.777 -4.058 -21.845 1.00 13.64 179 ASP A C 1
ATOM 643 O O . ASP A 1 93 ? -21.617 -4.811 -21.327 1.00 15.51 179 ASP A O 1
ATOM 648 N N . GLU A 1 94 ? -19.512 -4.019 -21.418 1.00 13.11 180 GLU A N 1
ATOM 649 C CA . GLU A 1 94 ? -19.024 -4.988 -20.417 1.00 12.61 180 GLU A CA 1
ATOM 650 C C . GLU A 1 94 ? -17.841 -4.366 -19.703 1.00 11.47 180 GLU A C 1
ATOM 651 O O . GLU A 1 94 ? -16.884 -3.915 -20.372 1.00 13.06 180 GLU A O 1
ATOM 657 N N . GLY A 1 95 ? -17.923 -4.258 -18.383 1.00 11.87 181 GLY A N 1
ATOM 658 C CA . GLY A 1 95 ? -16.849 -3.626 -17.625 1.00 11.80 181 GLY A CA 1
ATOM 659 C C . GLY A 1 95 ? -16.268 -4.468 -16.502 1.00 10.83 181 GLY A C 1
ATOM 660 O O . GLY A 1 95 ? -15.507 -3.934 -15.689 1.00 12.01 181 GLY A O 1
ATOM 661 N N . SER A 1 96 ? -16.661 -5.748 -16.402 1.00 11.61 182 SER A N 1
ATOM 662 C CA . SER A 1 96 ? -16.363 -6.540 -15.218 1.00 11.94 182 SER A CA 1
ATOM 663 C C . SER A 1 96 ? -15.383 -7.694 -15.396 1.00 11.62 182 SER A C 1
ATOM 664 O O . SER A 1 96 ? -14.799 -8.108 -14.393 1.00 12.29 182 SER A O 1
ATOM 667 N N . PHE A 1 97 ? -15.175 -8.226 -16.599 1.00 12.27 183 PHE A N 1
ATOM 668 C CA . PHE A 1 97 ? -14.436 -9.482 -16.735 1.00 12.21 183 PHE A CA 1
ATOM 669 C C . PHE A 1 97 ? -13.078 -9.385 -16.084 1.00 11.54 183 PHE A C 1
ATOM 670 O O . PHE A 1 97 ? -12.671 -10.305 -15.353 1.00 11.64 183 PHE A O 1
ATOM 678 N N . HIS A 1 98 ? -12.369 -8.276 -16.326 1.00 11.14 184 HIS A N 1
ATOM 679 C CA . HIS A 1 98 ? -11.040 -8.035 -15.783 1.00 11.11 184 HIS A CA 1
ATOM 680 C C . HIS A 1 98 ? -11.036 -6.843 -14.823 1.00 11.26 184 HIS A C 1
ATOM 681 O O . HIS A 1 98 ? -10.035 -6.140 -14.676 1.00 11.73 184 HIS A O 1
ATOM 688 N N . LEU A 1 99 ? -12.147 -6.624 -14.123 1.00 11.55 185 LEU A N 1
ATOM 689 C CA . LEU A 1 99 ? -12.196 -5.639 -13.033 1.00 11.78 185 LEU A CA 1
ATOM 690 C C . LEU A 1 99 ? -11.823 -6.416 -11.779 1.00 12.12 185 LEU A C 1
ATOM 691 O O . LEU A 1 99 ? -12.666 -7.066 -11.154 1.00 12.96 185 LEU A O 1
ATOM 696 N N . LYS A 1 100 ? -10.543 -6.392 -11.411 1.00 11.48 186 LYS A N 1
ATOM 697 C CA . LYS A 1 100 ? -10.074 -7.304 -10.371 1.00 11.92 186 LYS A CA 1
ATOM 698 C C . LYS A 1 100 ? -10.090 -6.662 -8.982 1.00 11.97 186 LYS A C 1
ATOM 699 O O . LYS A 1 100 ? -10.637 -5.578 -8.775 1.00 12.45 186 LYS A O 1
ATOM 705 N N . ASP A 1 101 ? -9.545 -7.376 -7.994 1.00 13.55 187 ASP A N 1
ATOM 706 C CA . ASP A 1 101 ? -9.854 -7.026 -6.610 1.00 15.37 187 ASP A CA 1
ATOM 707 C C . ASP A 1 101 ? -9.307 -5.662 -6.187 1.00 13.84 187 ASP A C 1
ATOM 708 O O . ASP A 1 101 ? -9.965 -4.974 -5.406 1.00 14.47 187 ASP A O 1
ATOM 713 N N . THR A 1 102 ? -8.137 -5.245 -6.661 1.00 14.56 188 THR A N 1
ATOM 714 C CA . THR A 1 102 ? -7.638 -3.926 -6.252 1.00 15.57 188 THR A CA 1
ATOM 715 C C . THR A 1 102 ? -8.519 -2.797 -6.781 1.00 14.29 188 THR A C 1
ATOM 716 O O . THR A 1 102 ? -8.826 -1.843 -6.056 1.00 15.07 188 THR A O 1
ATOM 720 N N . ALA A 1 103 ? -8.974 -2.911 -8.028 1.00 13.36 189 ALA A N 1
ATOM 721 C CA . ALA A 1 103 ? -9.886 -1.914 -8.577 1.00 12.82 189 ALA A CA 1
ATOM 722 C C . ALA A 1 103 ? -11.220 -1.917 -7.846 1.00 12.24 189 ALA A C 1
ATOM 723 O O . ALA A 1 103 ? -11.784 -0.848 -7.574 1.00 12.67 189 ALA A O 1
ATOM 725 N N . LYS A 1 104 ? -11.755 -3.110 -7.550 1.00 12.16 190 LYS A N 1
ATOM 726 C CA . LYS A 1 104 ? -13.019 -3.174 -6.830 1.00 12.34 190 LYS A CA 1
ATOM 727 C C . LYS A 1 104 ? -12.873 -2.556 -5.445 1.00 13.42 190 LYS A C 1
ATOM 728 O O . LYS A 1 104 ? -13.779 -1.838 -4.984 1.00 14.60 190 LYS A O 1
ATOM 734 N N . ALA A 1 105 ? -11.726 -2.789 -4.775 1.00 14.25 191 ALA A N 1
ATOM 735 C CA . ALA A 1 105 ? -11.513 -2.185 -3.463 1.00 15.45 191 ALA A CA 1
ATOM 736 C C . ALA A 1 105 ? -11.462 -0.670 -3.578 1.00 14.97 191 ALA A C 1
ATOM 737 O O . ALA A 1 105 ? -11.941 0.046 -2.675 1.00 16.34 191 ALA A O 1
ATOM 739 N N . LEU A 1 106 ? -10.834 -0.153 -4.648 1.00 14.43 192 LEU A N 1
ATOM 740 C CA . LEU A 1 106 ? -10.788 1.293 -4.821 1.00 14.86 192 LEU A CA 1
ATOM 741 C C . LEU A 1 106 ? -12.190 1.866 -5.024 1.00 14.41 192 LEU A C 1
ATOM 742 O O . LEU A 1 106 ? -12.559 2.856 -4.402 1.00 15.54 192 LEU A O 1
ATOM 747 N N . LEU A 1 107 ? -13.005 1.227 -5.861 1.00 13.79 193 LEU A N 1
ATOM 748 C CA . LEU A 1 107 ? -14.385 1.682 -6.022 1.00 14.31 193 LEU A CA 1
ATOM 749 C C . LEU A 1 107 ? -15.139 1.647 -4.696 1.00 14.44 193 LEU A C 1
ATOM 750 O O . LEU A 1 107 ? -15.920 2.568 -4.384 1.00 15.35 193 LEU A O 1
ATOM 755 N N . ARG A 1 108 ? -14.918 0.591 -3.887 1.00 14.41 194 ARG A N 1
ATOM 756 C CA . ARG A 1 108 ? -15.558 0.527 -2.575 1.00 16.50 194 ARG A CA 1
ATOM 757 C C . ARG A 1 108 ? -15.130 1.702 -1.711 1.00 17.66 194 ARG A C 1
ATOM 758 O O . ARG A 1 108 ? -15.954 2.271 -0.982 1.00 17.77 194 ARG A O 1
ATOM 766 N N . SER A 1 109 ? -13.848 2.084 -1.761 1.00 18.39 195 SER A N 1
ATOM 767 C CA . SER A 1 109 ? -13.341 3.208 -0.964 1.00 19.51 195 SER A CA 1
ATOM 768 C C . SER A 1 109 ? -14.011 4.536 -1.338 1.00 20.88 195 SER A C 1
ATOM 769 O O . SER A 1 109 ? -14.056 5.461 -0.512 1.00 23.82 195 SER A O 1
ATOM 772 N N . LEU A 1 110 ? -14.511 4.665 -2.578 1.00 20.67 196 LEU A N 1
ATOM 773 C CA . LEU A 1 110 ? -15.291 5.839 -2.989 1.00 22.31 196 LEU A CA 1
ATOM 774 C C . LEU A 1 110 ? -16.691 5.830 -2.413 1.00 23.27 196 LEU A C 1
ATOM 775 O O . LEU A 1 110 ? -17.382 6.862 -2.452 1.00 26.06 196 LEU A O 1
ATOM 780 N N . GLY A 1 111 ? -17.131 4.709 -1.890 1.00 20.40 197 GLY A N 1
ATOM 781 C CA . GLY A 1 111 ? -18.491 4.599 -1.416 1.00 20.02 197 GLY A CA 1
ATOM 782 C C . GLY A 1 111 ? -19.414 3.967 -2.428 1.00 19.15 197 GLY A C 1
ATOM 783 O O . GLY A 1 111 ? -20.600 3.818 -2.148 1.00 20.40 197 GLY A O 1
ATOM 784 N N . SER A 1 112 ? -18.886 3.535 -3.576 1.00 17.62 198 SER A N 1
ATOM 785 C CA . SER A 1 112 ? -19.732 2.892 -4.570 1.00 17.49 198 SER A CA 1
ATOM 786 C C . SER A 1 112 ? -20.269 1.576 -4.035 1.00 17.66 198 SER A C 1
ATOM 787 O O . SER A 1 112 ? -19.515 0.754 -3.486 1.00 17.69 198 SER A O 1
ATOM 790 N N . GLN A 1 113 ? -21.568 1.366 -4.209 1.00 18.90 199 GLN A N 1
ATOM 791 C CA . GLN A 1 113 ? -22.169 0.106 -3.785 1.00 21.61 199 GLN A CA 1
ATOM 792 C C . GLN A 1 113 ? -22.174 -0.923 -4.910 1.00 21.65 199 GLN A C 1
ATOM 793 O O . GLN A 1 113 ? -21.997 -2.115 -4.663 1.00 26.82 199 GLN A O 1
ATOM 799 N N . ALA A 1 114 ? -22.384 -0.493 -6.149 1.00 19.41 200 ALA A N 1
ATOM 800 C CA . ALA A 1 114 ? -22.542 -1.408 -7.268 1.00 19.00 200 ALA A CA 1
ATOM 801 C C . ALA A 1 114 ? -21.215 -1.705 -7.963 1.00 18.13 200 ALA A C 1
ATOM 802 O O . ALA A 1 114 ? -21.009 -2.816 -8.475 1.00 20.16 200 ALA A O 1
ATOM 804 N N . GLY A 1 115 ? -20.303 -0.741 -7.973 1.00 17.26 201 GLY A N 1
ATOM 805 C CA . GLY A 1 115 ? -19.031 -0.924 -8.653 1.00 17.37 201 GLY A CA 1
ATOM 806 C C . GLY A 1 115 ? -18.239 -2.132 -8.155 1.00 16.10 201 GLY A C 1
ATOM 807 O O . GLY A 1 115 ? -17.750 -2.951 -8.942 1.00 16.01 201 GLY A O 1
ATOM 808 N N . PRO A 1 116 ? -18.097 -2.274 -6.830 1.00 15.61 202 PRO A N 1
ATOM 809 C CA . PRO A 1 116 ? -17.324 -3.414 -6.317 1.00 16.47 202 PRO A CA 1
ATOM 810 C C . PRO A 1 116 ? -17.954 -4.744 -6.616 1.00 18.02 202 PRO A C 1
ATOM 811 O O . PRO A 1 116 ? -17.249 -5.759 -6.583 1.00 22.49 202 PRO A O 1
ATOM 815 N N . ALA A 1 117 ? -19.252 -4.762 -6.936 1.00 18.40 203 ALA A N 1
ATOM 816 C CA . ALA A 1 117 ? -20.033 -5.956 -7.231 1.00 20.69 203 ALA A CA 1
ATOM 817 C C . ALA A 1 117 ? -20.316 -6.103 -8.723 1.00 18.38 203 ALA A C 1
ATOM 818 O O . ALA A 1 117 ? -21.119 -6.961 -9.101 1.00 19.80 203 ALA A O 1
ATOM 820 N N . LEU A 1 118 ? -19.706 -5.295 -9.576 1.00 16.15 204 LEU A N 1
ATOM 821 C CA . LEU A 1 118 ? -20.073 -5.299 -10.989 1.00 14.76 204 LEU A CA 1
ATOM 822 C C . LEU A 1 118 ? -19.847 -6.674 -11.614 1.00 15.19 204 LEU A C 1
ATOM 823 O O . LEU A 1 118 ? -18.769 -7.271 -11.453 1.00 15.93 204 LEU A O 1
ATOM 828 N N . GLY A 1 119 ? -20.845 -7.169 -12.353 1.00 15.03 205 GLY A N 1
ATOM 829 C CA . GLY A 1 119 ? -20.767 -8.460 -12.996 1.00 16.55 205 GLY A CA 1
ATOM 830 C C . GLY A 1 119 ? -20.955 -8.359 -14.498 1.00 14.71 205 GLY A C 1
ATOM 831 O O . GLY A 1 119 ? -21.109 -7.271 -15.066 1.00 14.97 205 GLY A O 1
ATOM 832 N N . TRP A 1 120 ? -20.942 -9.540 -15.125 1.00 14.98 206 TRP A N 1
ATOM 833 C CA . TRP A 1 120 ? -20.876 -9.701 -16.583 1.00 15.42 206 TRP A CA 1
ATOM 834 C C . TRP A 1 120 ? -22.034 -8.975 -17.246 1.00 15.30 206 TRP A C 1
ATOM 835 O O . TRP A 1 120 ? -23.201 -9.314 -17.016 1.00 17.39 206 TRP A O 1
ATOM 846 N N . ARG A 1 121 ? -21.693 -8.010 -18.108 1.00 15.03 207 ARG A N 1
ATOM 847 C CA . ARG A 1 121 ? -22.644 -7.253 -18.900 1.00 14.98 207 ARG A CA 1
ATOM 848 C C . ARG A 1 121 ? -23.644 -6.437 -18.074 1.00 14.92 207 ARG A C 1
ATOM 849 O O . ARG A 1 121 ? -24.658 -5.984 -18.619 1.00 15.88 207 ARG A O 1
ATOM 857 N N . ASP A 1 122 ? -23.366 -6.180 -16.797 1.00 15.61 208 ASP A N 1
ATOM 858 C CA . ASP A 1 122 ? -24.185 -5.287 -16.001 1.00 15.04 208 ASP A CA 1
ATOM 859 C C . ASP A 1 122 ? -23.973 -3.848 -16.481 1.00 14.27 208 ASP A C 1
ATOM 860 O O . ASP A 1 122 ? -22.883 -3.480 -16.952 1.00 14.85 208 ASP A O 1
ATOM 865 N N . THR A 1 123 ? -25.014 -3.019 -16.333 1.00 14.33 209 THR A N 1
ATOM 866 C CA . THR A 1 123 ? -24.878 -1.584 -16.579 1.00 14.46 209 THR A CA 1
ATOM 867 C C . THR A 1 123 ? -24.769 -0.851 -15.241 1.00 14.07 209 THR A C 1
ATOM 868 O O . THR A 1 123 ? -25.201 -1.359 -14.197 1.00 14.40 209 THR A O 1
ATOM 872 N N . TRP A 1 124 ? -24.113 0.301 -15.250 1.00 12.80 210 TRP A N 1
ATOM 873 C CA . TRP A 1 124 ? -23.742 0.977 -14.001 1.00 12.89 210 TRP A CA 1
ATOM 874 C C . TRP A 1 124 ? -23.429 2.434 -14.297 1.00 12.68 210 TRP A C 1
ATOM 875 O O . TRP A 1 124 ? -22.648 2.738 -15.235 1.00 12.55 210 TRP A O 1
ATOM 886 N N . ALA A 1 125 ? -24.038 3.327 -13.506 1.00 13.37 211 ALA A N 1
ATOM 887 C CA . ALA A 1 125 ? -23.810 4.763 -13.570 1.00 13.57 211 ALA A CA 1
ATOM 888 C C . ALA A 1 125 ? -23.542 5.257 -12.154 1.00 12.88 211 ALA A C 1
ATOM 889 O O . ALA A 1 125 ? -24.244 4.859 -11.211 1.00 14.64 211 ALA A O 1
ATOM 891 N N . PHE A 1 126 ? -22.559 6.141 -12.007 1.00 12.77 212 PHE A N 1
ATOM 892 C CA . PHE A 1 126 ? -22.081 6.570 -10.696 1.00 13.14 212 PHE A CA 1
ATOM 893 C C . PHE A 1 126 ? -21.680 8.036 -10.742 1.00 12.09 212 PHE A C 1
ATOM 894 O O . PHE A 1 126 ? -20.983 8.464 -11.683 1.00 12.84 212 PHE A O 1
ATOM 902 N N . VAL A 1 127 ? -22.080 8.800 -9.715 1.00 12.62 213 VAL A N 1
ATOM 903 C CA . VAL A 1 127 ? -21.600 10.169 -9.547 1.00 12.11 213 VAL A CA 1
ATOM 904 C C . VAL A 1 127 ? -21.284 10.376 -8.065 1.00 11.90 213 VAL A C 1
ATOM 905 O O . VAL A 1 127 ? -22.179 10.200 -7.193 1.00 12.99 213 VAL A O 1
ATOM 909 N N . GLY A 1 128 ? -20.043 10.801 -7.737 1.00 12.27 214 GLY A N 1
ATOM 910 C CA . GLY A 1 128 ? -19.708 11.054 -6.336 1.00 13.76 214 GLY A CA 1
ATOM 911 C C . GLY A 1 128 ? -18.529 11.984 -6.204 1.00 14.59 214 GLY A C 1
ATOM 912 O O . GLY A 1 128 ? -17.761 12.163 -7.145 1.00 16.42 214 GLY A O 1
ATOM 913 N N . ARG A 1 129 ? -18.370 12.592 -5.015 1.00 14.34 215 ARG A N 1
ATOM 914 C CA . ARG A 1 129 ? -17.140 13.344 -4.727 1.00 14.36 215 ARG A CA 1
ATOM 915 C C . ARG A 1 129 ? -16.048 12.360 -4.376 1.00 15.41 215 ARG A C 1
ATOM 916 O O . ARG A 1 129 ? -16.286 11.448 -3.565 1.00 17.30 215 ARG A O 1
ATOM 924 N N . LYS A 1 130 ? -14.836 12.534 -4.942 1.00 15.57 216 LYS A N 1
ATOM 925 C CA . LYS A 1 130 ? -13.830 11.491 -4.767 1.00 20.56 216 LYS A CA 1
ATOM 926 C C . LYS A 1 130 ? -13.617 11.191 -3.322 1.00 23.17 216 LYS A C 1
ATOM 927 O O . LYS A 1 130 ? -13.526 10.010 -2.919 1.00 28.43 216 LYS A O 1
ATOM 933 N N . GLY A 1 131 ? -13.409 12.240 -2.529 1.00 20.80 217 GLY A N 1
ATOM 934 C CA . GLY A 1 131 ? -13.276 11.957 -1.091 1.00 23.89 217 GLY A CA 1
ATOM 935 C C . GLY A 1 131 ? -14.553 11.707 -0.283 1.00 24.29 217 GLY A C 1
ATOM 936 O O . GLY A 1 131 ? -14.491 11.657 0.952 1.00 25.41 217 GLY A O 1
ATOM 937 N N . GLY A 1 132 ? -15.709 11.545 -0.940 1.00 23.53 218 GLY A N 1
ATOM 938 C CA . GLY A 1 132 ? -17.005 11.243 -0.318 1.00 20.77 218 GLY A CA 1
ATOM 939 C C . GLY A 1 132 ? -17.770 12.527 -0.144 1.00 19.26 218 GLY A C 1
ATOM 940 O O . GLY A 1 132 ? -17.151 13.617 -0.019 1.00 21.17 218 GLY A O 1
ATOM 941 N N . PRO A 1 133 ? -19.114 12.464 -0.144 1.00 16.97 219 PRO A N 1
ATOM 942 C CA . PRO A 1 133 ? -19.991 11.293 -0.286 1.00 16.42 219 PRO A CA 1
ATOM 943 C C . PRO A 1 133 ? -20.315 10.962 -1.766 1.00 15.60 219 PRO A C 1
ATOM 944 O O . PRO A 1 133 ? -20.043 11.759 -2.688 1.00 15.53 219 PRO A O 1
ATOM 948 N N . VAL A 1 134 ? -20.971 9.827 -1.964 1.00 16.22 220 VAL A N 1
ATOM 949 C CA . VAL A 1 134 ? -21.606 9.500 -3.255 1.00 16.37 220 VAL A CA 1
ATOM 950 C C . VAL A 1 134 ? -22.853 10.358 -3.402 1.00 15.90 220 VAL A C 1
ATOM 951 O O . VAL A 1 134 ? -23.612 10.545 -2.433 1.00 18.02 220 VAL A O 1
ATOM 955 N N . PHE A 1 135 ? -23.087 10.869 -4.607 1.00 15.26 221 PHE A N 1
ATOM 956 C CA . PHE A 1 135 ? -24.282 11.661 -4.873 1.00 15.34 221 PHE A CA 1
ATOM 957 C C . PHE A 1 135 ? -25.383 10.853 -5.545 1.00 15.78 221 PHE A C 1
ATOM 958 O O . PHE A 1 135 ? -26.544 11.073 -5.246 1.00 17.97 221 PHE A O 1
ATOM 966 N N . GLY A 1 136 ? -25.057 9.955 -6.474 1.00 14.57 222 GLY A N 1
ATOM 967 C CA . GLY A 1 136 ? -26.061 9.122 -7.112 1.00 15.12 222 GLY A CA 1
ATOM 968 C C . GLY A 1 136 ? -25.419 7.866 -7.676 1.00 14.80 222 GLY A C 1
ATOM 969 O O . GLY A 1 136 ? -24.226 7.855 -8.011 1.00 14.53 222 GLY A O 1
ATOM 970 N N . GLU A 1 137 ? -26.212 6.799 -7.799 1.00 14.92 223 GLU A N 1
ATOM 971 C CA . GLU A 1 137 ? -25.709 5.543 -8.341 1.00 15.71 223 GLU A CA 1
ATOM 972 C C . GLU A 1 137 ? -26.897 4.721 -8.818 1.00 16.06 223 GLU A C 1
ATOM 973 O O . GLU A 1 137 ? -27.926 4.664 -8.131 1.00 18.28 223 GLU A O 1
ATOM 979 N N . LYS A 1 138 ? -26.748 4.058 -9.976 1.00 15.97 224 LYS A N 1
ATOM 980 C CA . LYS A 1 138 ? -27.731 3.112 -10.494 1.00 16.93 224 LYS A CA 1
ATOM 981 C C . LYS A 1 138 ? -27.003 1.923 -11.107 1.00 16.77 224 LYS A C 1
ATOM 982 O O . LYS A 1 138 ? -25.901 2.066 -11.637 1.00 17.96 224 LYS A O 1
ATOM 988 N N . HIS A 1 139 ? -27.658 0.762 -11.103 1.00 17.41 225 HIS A N 1
ATOM 989 C CA . HIS A 1 139 ? -27.039 -0.478 -11.564 1.00 19.53 225 HIS A CA 1
ATOM 990 C C . HIS A 1 139 ? -28.158 -1.378 -12.055 1.00 21.13 225 HIS A C 1
ATOM 991 O O . HIS A 1 139 ? -29.213 -1.460 -11.408 1.00 26.02 225 HIS A O 1
ATOM 998 N N . SER A 1 140 ? -27.950 -2.066 -13.175 1.00 18.72 226 SER A N 1
ATOM 999 C CA . SER A 1 140 ? -28.877 -3.101 -13.620 1.00 19.87 226 SER A CA 1
ATOM 1000 C C . SER A 1 140 ? -28.093 -4.376 -13.886 1.00 18.49 226 SER A C 1
ATOM 1001 O O . SER A 1 140 ? -27.156 -4.379 -14.701 1.00 18.08 226 SER A O 1
ATOM 1004 N N . LYS A 1 141 ? -28.520 -5.462 -13.259 1.00 19.71 227 LYS A N 1
ATOM 1005 C CA . LYS A 1 141 ? -27.845 -6.734 -13.437 1.00 21.36 227 LYS A CA 1
ATOM 1006 C C . LYS A 1 141 ? -28.250 -7.392 -14.753 1.00 21.71 227 LYS A C 1
ATOM 1007 O O . LYS A 1 141 ? -29.442 -7.510 -15.061 1.00 22.90 227 LYS A O 1
ATOM 1013 N N . SER A 1 142 ? -27.276 -7.862 -15.510 1.00 20.02 228 SER A N 1
ATOM 1014 C CA . SER A 1 142 ? -27.603 -8.725 -16.639 1.00 20.81 228 SER A CA 1
ATOM 1015 C C . SER A 1 142 ? -28.364 -9.960 -16.154 1.00 21.66 228 SER A C 1
ATOM 1016 O O . SER A 1 142 ? -27.937 -10.604 -15.182 1.00 22.39 228 SER A O 1
ATOM 1019 N N . PRO A 1 143 ? -29.455 -10.353 -16.822 1.00 22.02 229 PRO A N 1
ATOM 1020 C CA . PRO A 1 143 ? -30.216 -11.519 -16.368 1.00 24.08 229 PRO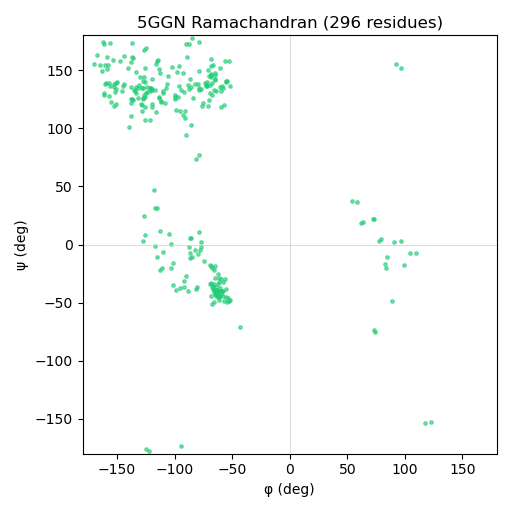 A CA 1
ATOM 1021 C C . PRO A 1 143 ? -29.720 -12.847 -16.908 1.00 25.21 229 PRO A C 1
ATOM 1022 O O . PRO A 1 143 ? -30.246 -13.879 -16.498 1.00 29.00 229 PRO A O 1
ATOM 1026 N N . ALA A 1 144 ? -28.768 -12.864 -17.828 1.00 24.30 230 ALA A N 1
ATOM 1027 C CA . ALA A 1 144 ? -28.300 -14.103 -18.435 1.00 25.03 230 ALA A CA 1
ATOM 1028 C C . ALA A 1 144 ? -26.993 -13.802 -19.140 1.00 23.13 230 ALA A C 1
ATOM 1029 O O . ALA A 1 144 ? -26.756 -12.669 -19.561 1.00 22.02 230 ALA A O 1
ATOM 1031 N N . LEU A 1 145 ? -26.145 -14.826 -19.295 1.00 22.19 231 LEU A N 1
ATOM 1032 C CA . LEU A 1 145 ? -24.841 -14.558 -19.901 1.00 22.00 231 LEU A CA 1
ATOM 1033 C C . LEU A 1 145 ? -24.967 -13.993 -21.308 1.00 21.85 231 LEU A C 1
ATOM 1034 O O . LEU A 1 145 ? -24.076 -13.258 -21.771 1.00 20.86 231 LEU A O 1
ATOM 1039 N N . SER A 1 146 ? -26.030 -14.358 -22.017 1.00 23.16 232 SER A N 1
ATOM 1040 C CA . SER A 1 146 ? -26.231 -13.899 -23.376 1.00 25.21 232 SER A CA 1
ATOM 1041 C C . SER A 1 146 ? -26.944 -12.540 -23.448 1.00 24.92 232 SER A C 1
ATOM 1042 O O . SER A 1 146 ? -27.250 -12.079 -24.550 1.00 27.24 232 SER A O 1
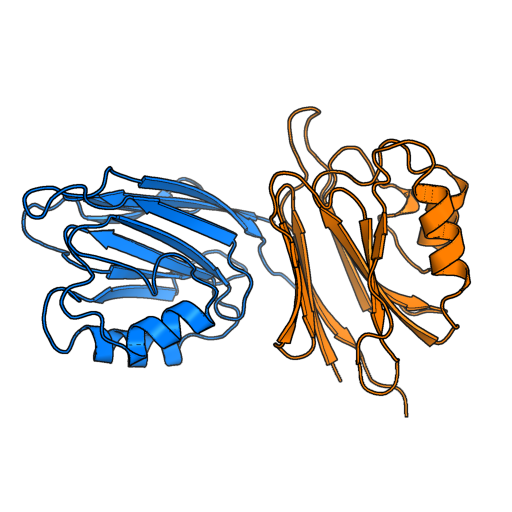ATOM 1045 N N . SER A 1 147 ? -27.194 -11.882 -22.310 1.00 22.79 233 SER A N 1
ATOM 1046 C CA . SER A 1 147 ? -27.967 -10.634 -22.219 1.00 22.54 233 SER A CA 1
ATOM 1047 C C . SER A 1 147 ? -27.175 -9.563 -21.477 1.00 19.78 233 SER A C 1
ATOM 1048 O O . SER A 1 147 ? -26.138 -9.850 -20.846 1.00 21.07 233 SER A O 1
ATOM 1051 N N . TRP A 1 148 ? -27.672 -8.320 -21.562 1.00 18.75 234 TRP A N 1
ATOM 1052 C CA . TRP A 1 148 ? -27.088 -7.174 -20.876 1.00 17.93 234 TRP A CA 1
ATOM 1053 C C . TRP A 1 148 ? -28.064 -6.642 -19.829 1.00 17.92 234 TRP A C 1
ATOM 1054 O O . TRP A 1 148 ? -29.278 -6.868 -19.897 1.00 19.29 234 TRP A O 1
ATOM 1065 N N . GLY A 1 149 ? -27.526 -5.910 -18.845 1.00 18.06 235 GLY A N 1
ATOM 1066 C CA . GLY A 1 149 ? -28.383 -5.120 -17.982 1.00 18.54 235 GLY A CA 1
ATOM 1067 C C . GLY A 1 149 ? -29.239 -4.163 -18.788 1.00 17.53 235 GLY A C 1
ATOM 1068 O O . GLY A 1 149 ? -28.903 -3.801 -19.933 1.00 19.48 235 GLY A O 1
ATOM 1069 N N . ASP A 1 150 ? -30.353 -3.720 -18.196 1.00 19.14 236 ASP A N 1
ATOM 1070 C CA . ASP A 1 150 ? -31.149 -2.707 -18.867 1.00 19.75 236 ASP A CA 1
ATOM 1071 C C . ASP A 1 150 ? -30.389 -1.385 -18.889 1.00 18.40 236 ASP A C 1
ATOM 1072 O O . ASP A 1 150 ? -29.601 -1.099 -17.984 1.00 19.06 236 ASP A O 1
ATOM 1077 N N . PRO A 1 151 ? -30.665 -0.513 -19.868 1.00 19.10 237 PRO A N 1
ATOM 1078 C CA . PRO A 1 151 ? -30.081 0.831 -19.804 1.00 19.44 237 PRO A CA 1
ATOM 1079 C C . PRO A 1 151 ? -30.445 1.507 -18.488 1.00 18.65 237 PRO A C 1
ATOM 1080 O O . PRO A 1 151 ? -31.580 1.396 -18.015 1.00 21.46 237 PRO A O 1
ATOM 1084 N N . VAL A 1 152 ? -29.495 2.224 -17.905 1.00 17.73 238 VAL A N 1
ATOM 1085 C CA . VAL A 1 152 ? -29.760 3.048 -16.730 1.00 17.74 238 VAL A CA 1
ATOM 1086 C C . VAL A 1 152 ? -29.438 4.500 -17.030 1.00 16.56 238 VAL A C 1
ATOM 1087 O O . VAL A 1 152 ? -28.421 4.829 -17.654 1.00 16.76 238 VAL A O 1
ATOM 1091 N N . LEU A 1 153 ? -30.350 5.366 -16.621 1.00 17.09 239 LEU A N 1
ATOM 1092 C CA . LEU A 1 153 ? -30.221 6.808 -16.768 1.00 16.48 239 LEU A CA 1
ATOM 1093 C C . LEU A 1 153 ? -30.295 7.401 -15.374 1.00 16.50 239 LEU A C 1
ATOM 1094 O O . LEU A 1 153 ? -31.356 7.424 -14.745 1.00 18.62 239 LEU A O 1
ATOM 1099 N N . LEU A 1 154 ? -29.165 7.855 -14.873 1.00 16.34 240 LEU A N 1
ATOM 1100 C CA . LEU A 1 154 ? -29.067 8.447 -13.547 1.00 16.48 240 LEU A CA 1
ATOM 1101 C C . LEU A 1 154 ? -29.072 9.965 -13.663 1.00 15.60 240 LEU A C 1
ATOM 1102 O O . LEU A 1 154 ? -28.310 10.535 -14.458 1.00 16.41 240 LEU A O 1
ATOM 1107 N N . LYS A 1 155 ? -29.952 10.621 -12.904 1.00 17.13 241 LYS A N 1
ATOM 1108 C CA . LYS A 1 155 ? -30.033 12.076 -12.879 1.00 18.51 241 LYS A CA 1
ATOM 1109 C C . LYS A 1 155 ? -29.757 12.517 -11.462 1.00 19.40 241 LYS A C 1
ATOM 1110 O O . LYS A 1 155 ? -30.468 12.090 -10.549 1.00 23.25 241 LYS A O 1
ATOM 1116 N N . THR A 1 156 ? -28.724 13.340 -11.268 1.00 16.83 242 THR A N 1
ATOM 1117 C CA . THR A 1 156 ? -28.284 13.714 -9.934 1.00 17.94 242 THR A CA 1
ATOM 1118 C C . THR A 1 156 ? -27.962 15.202 -9.906 1.00 16.65 242 THR A C 1
ATOM 1119 O O . THR A 1 156 ? -27.246 15.704 -10.775 1.00 16.84 242 THR A O 1
ATOM 1123 N N . ASP A 1 157 ? -28.416 15.898 -8.853 1.00 17.24 243 ASP A N 1
ATOM 1124 C CA . ASP A 1 157 ? -28.020 17.272 -8.598 1.00 17.89 243 ASP A CA 1
ATOM 1125 C C . ASP A 1 157 ? -26.793 17.243 -7.697 1.00 17.16 243 ASP A C 1
ATOM 1126 O O . ASP A 1 157 ? -26.890 16.877 -6.527 1.00 21.35 243 ASP A O 1
ATOM 1131 N N . VAL A 1 158 ? -25.671 17.707 -8.195 1.00 14.52 244 VAL A N 1
ATOM 1132 C CA . VAL A 1 158 ? -24.405 17.647 -7.469 1.00 14.02 244 VAL A CA 1
ATOM 1133 C C . VAL A 1 158 ? -24.163 19.007 -6.837 1.00 13.43 244 VAL A C 1
ATOM 1134 O O . VAL A 1 158 ? -24.175 20.029 -7.556 1.00 13.64 244 VAL A O 1
ATOM 1138 N N . PRO A 1 159 ? -23.943 19.073 -5.534 1.00 13.71 245 PRO A N 1
ATOM 1139 C CA . PRO A 1 159 ? -23.664 20.374 -4.916 1.00 14.05 245 PRO A CA 1
ATOM 1140 C C . PRO A 1 159 ? -22.318 20.922 -5.384 1.00 15.16 245 PRO A C 1
ATOM 1141 O O . PRO A 1 159 ? -21.348 20.188 -5.500 1.00 17.21 245 PRO A O 1
ATOM 1145 N N . LEU A 1 160 ? -22.251 22.225 -5.659 1.00 15.39 246 LEU A N 1
ATOM 1146 C CA . LEU A 1 160 ? -20.995 22.855 -6.046 1.00 16.86 246 LEU A CA 1
ATOM 1147 C C . LEU A 1 160 ? -20.269 23.431 -4.853 1.00 17.29 246 LEU A C 1
ATOM 1148 O O . LEU A 1 160 ? -20.896 23.874 -3.885 1.00 19.68 246 LEU A O 1
ATOM 1153 N N . SER A 1 161 ? -18.933 23.421 -4.891 1.00 16.20 247 SER A N 1
ATOM 1154 C CA . SER A 1 161 ? -18.154 24.124 -3.887 1.00 19.47 247 SER A CA 1
ATOM 1155 C C . SER A 1 161 ? -17.932 25.560 -4.376 1.00 22.31 247 SER A C 1
ATOM 1156 O O . SER A 1 161 ? -18.056 25.860 -5.568 1.00 23.84 247 SER A O 1
ATOM 1159 N N . SER A 1 162 ? -17.584 26.449 -3.460 1.00 24.54 248 SER A N 1
ATOM 1160 C CA . SER A 1 162 ? -17.238 27.808 -3.875 1.00 26.48 248 SER A CA 1
ATOM 1161 C C . SER A 1 162 ? -16.340 28.434 -2.828 1.00 27.72 248 SER A C 1
ATOM 1162 O O . SER A 1 162 ? -16.079 27.838 -1.791 1.00 27.66 248 SER A O 1
ATOM 1165 N N . ALA A 1 163 ? -15.840 29.633 -3.158 1.00 30.46 249 ALA A N 1
ATOM 1166 C CA . ALA A 1 163 ? -15.249 30.662 -2.257 1.00 37.82 249 ALA A CA 1
ATOM 1167 C C . ALA A 1 163 ? -13.933 31.161 -2.792 1.00 41.26 249 ALA A C 1
ATOM 1168 O O . ALA A 1 163 ? -13.855 31.581 -3.939 1.00 43.97 249 ALA A O 1
ATOM 1170 N N . VAL B 1 12 ? -6.504 20.502 14.114 1.00 30.44 98 VAL B N 1
ATOM 1171 C CA . VAL B 1 12 ? -7.685 20.968 13.358 1.00 29.98 98 VAL B CA 1
ATOM 1172 C C . VAL B 1 12 ? -8.425 19.823 12.656 1.00 27.86 98 VAL B C 1
ATOM 1173 O O . VAL B 1 12 ? -7.813 19.001 11.989 1.00 29.31 98 VAL B O 1
ATOM 1177 N N . LEU B 1 13 ? -9.739 19.739 12.876 1.00 23.79 99 LEU B N 1
ATOM 1178 C CA . LEU B 1 13 ? -10.607 18.720 12.268 1.00 21.46 99 LEU B CA 1
ATOM 1179 C C . LEU 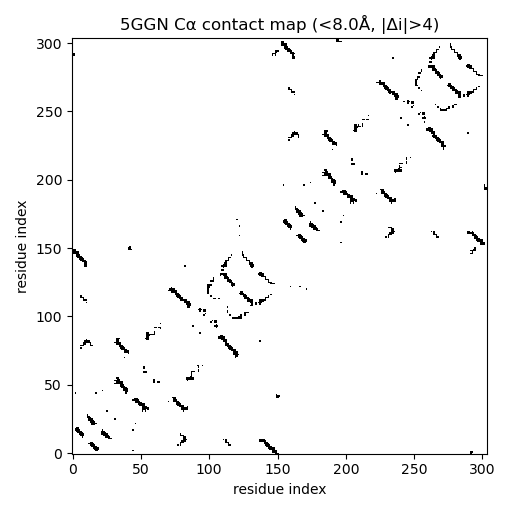B 1 13 ? -11.155 19.168 10.908 1.00 20.65 99 LEU B C 1
ATOM 1180 O O . LEU B 1 13 ? -11.674 20.275 10.772 1.00 22.20 99 LEU B O 1
ATOM 1185 N N . ASP B 1 14 ? -11.152 18.256 9.928 1.00 20.77 100 ASP B N 1
ATOM 1186 C CA . ASP B 1 14 ? -11.829 18.462 8.648 1.00 21.48 100 ASP B CA 1
ATOM 1187 C C . ASP B 1 14 ? -13.230 17.883 8.757 1.00 19.86 100 ASP B C 1
ATOM 1188 O O . ASP B 1 14 ? -13.384 16.669 8.896 1.00 21.83 100 ASP B O 1
ATOM 1193 N N . VAL B 1 15 ? -14.244 18.739 8.745 1.00 17.84 101 VAL B N 1
ATOM 1194 C CA . VAL B 1 15 ? -15.627 18.297 8.953 1.00 16.03 101 VAL B CA 1
ATOM 1195 C C . VAL B 1 15 ? -16.408 18.507 7.665 1.00 16.32 101 VAL B C 1
ATOM 1196 O O . VAL B 1 15 ? -16.436 19.615 7.103 1.00 17.66 101 VAL B O 1
ATOM 1200 N N . GLU B 1 16 ? -17.045 17.443 7.190 1.00 14.66 102 GLU B N 1
ATOM 1201 C CA . GLU B 1 16 ? -17.863 17.503 5.975 1.00 14.48 102 GLU B CA 1
ATOM 1202 C C . GLU B 1 16 ? -19.284 17.126 6.342 1.00 13.20 102 GLU B C 1
ATOM 1203 O O . GLU B 1 16 ? -19.495 16.104 7.005 1.00 14.80 102 GLU B O 1
ATOM 1209 N N . VAL B 1 17 ? -20.240 17.936 5.858 1.00 12.65 103 VAL B N 1
ATOM 1210 C CA . VAL B 1 17 ? -21.642 17.768 6.257 1.00 11.61 103 VAL B CA 1
ATOM 1211 C C . VAL B 1 17 ? -22.525 17.921 5.024 1.00 11.72 103 VAL B C 1
ATOM 1212 O O . VAL B 1 17 ? -22.522 18.976 4.371 1.00 12.88 103 VAL B O 1
ATOM 1216 N N . TYR B 1 18 ? -23.310 16.894 4.726 1.00 11.44 104 TYR B N 1
ATOM 1217 C CA . TYR B 1 18 ? -24.169 16.864 3.559 1.00 11.12 104 TYR B CA 1
ATOM 1218 C C . TYR B 1 18 ? -25.614 16.781 4.011 1.00 10.71 104 TYR B C 1
ATOM 1219 O O . TYR B 1 18 ? -25.943 15.949 4.872 1.00 11.27 104 TYR B O 1
ATOM 1228 N N . SER B 1 19 ? -26.473 17.634 3.421 1.00 10.62 105 SER B N 1
ATOM 1229 C CA . SER B 1 19 ? -27.917 17.647 3.655 1.00 10.58 105 SER B CA 1
ATOM 1230 C C . SER B 1 19 ? -28.616 17.584 2.311 1.00 11.00 105 SER B C 1
ATOM 1231 O O . SER B 1 19 ? -28.243 18.310 1.377 1.00 11.96 105 SER B O 1
ATOM 1234 N N . SER B 1 20 ? -29.628 16.729 2.210 1.00 11.77 106 SER B N 1
ATOM 1235 C CA . SER B 1 20 ? -30.358 16.573 0.950 1.00 12.24 106 SER B CA 1
ATOM 1236 C C . SER B 1 20 ? -31.707 15.923 1.230 1.00 12.60 106 SER B C 1
ATOM 1237 O O . SER B 1 20 ? -31.993 15.443 2.334 1.00 13.74 106 SER B O 1
ATOM 1240 N N . ARG B 1 21 ? -32.520 15.868 0.180 1.00 13.17 107 ARG B N 1
ATOM 1241 C CA . ARG B 1 21 ? -33.807 15.193 0.246 1.00 14.31 107 ARG B CA 1
ATOM 1242 C C . ARG B 1 21 ? -33.691 13.770 0.773 1.00 14.29 107 ARG B C 1
ATOM 1243 O O . ARG B 1 21 ? -34.486 13.350 1.614 1.00 15.84 107 ARG B O 1
ATOM 1251 N N . SER B 1 22 ? -32.744 12.984 0.239 1.00 14.14 108 SER B N 1
ATOM 1252 C CA . SER B 1 22 ? -32.740 11.541 0.437 1.00 16.44 108 SER B CA 1
ATOM 1253 C C . SER B 1 22 ? -31.623 11.032 1.321 1.00 15.28 108 SER B C 1
ATOM 1254 O O . SER B 1 22 ? -31.619 9.839 1.637 1.00 17.71 108 SER B O 1
ATOM 1257 N N . LYS B 1 23 ? -30.681 11.891 1.725 1.00 14.37 109 LYS B N 1
ATOM 1258 C CA . LYS B 1 23 ? -29.440 11.409 2.337 1.00 15.94 109 LYS B CA 1
ATOM 1259 C C . LYS B 1 23 ? -28.818 12.483 3.213 1.00 14.46 109 LYS B C 1
ATOM 1260 O O . LYS B 1 23 ? -28.730 13.641 2.793 1.00 14.05 109 LYS B O 1
ATOM 1266 N N . VAL B 1 24 ? -28.352 12.084 4.400 1.00 13.97 110 VAL B N 1
ATOM 1267 C CA . VAL B 1 24 ? -27.394 12.903 5.131 1.00 13.28 110 VAL B CA 1
ATOM 1268 C C . VAL B 1 24 ? -26.089 12.128 5.253 1.00 13.01 110 VAL B C 1
ATOM 1269 O O . VAL B 1 24 ? -26.067 10.890 5.250 1.00 14.86 110 VAL B O 1
ATOM 1273 N N . TYR B 1 25 ? -24.990 12.876 5.418 1.00 12.16 111 TYR B N 1
ATOM 1274 C CA . TYR B 1 25 ? -23.652 12.293 5.528 1.00 12.94 111 TYR B CA 1
ATOM 1275 C C . TYR B 1 25 ? -22.820 13.272 6.345 1.00 12.58 111 TYR B C 1
ATOM 1276 O O . TYR B 1 25 ? -22.901 14.488 6.127 1.00 12.69 111 TYR B O 1
ATOM 1285 N N . VAL B 1 26 ? -22.055 12.752 7.301 1.00 12.33 112 VAL B N 1
ATOM 1286 C CA . VAL B 1 26 ? -21.095 13.547 8.061 1.00 13.27 112 VAL B CA 1
ATOM 1287 C C . VAL B 1 26 ? -19.804 12.768 8.163 1.00 14.27 112 VAL B C 1
ATOM 1288 O O . VAL B 1 26 ? -19.814 11.590 8.526 1.00 14.52 112 VAL B O 1
ATOM 1292 N N . ALA B 1 27 ? -18.703 13.445 7.890 1.00 14.51 113 ALA B N 1
ATOM 1293 C CA . ALA B 1 27 ? -17.374 12.846 8.039 1.00 15.34 113 ALA B CA 1
ATOM 1294 C C . ALA B 1 27 ? -16.487 13.794 8.845 1.00 15.30 113 ALA B C 1
ATOM 1295 O O . ALA B 1 27 ? -16.592 15.026 8.730 1.00 15.99 113 ALA B O 1
ATOM 1297 N N . VAL B 1 28 ? -15.629 13.210 9.664 1.00 15.90 114 VAL B N 1
ATOM 1298 C CA . VAL B 1 28 ? -14.669 13.970 10.447 1.00 17.54 114 VAL B CA 1
ATOM 1299 C C . VAL B 1 28 ? -13.303 13.384 10.130 1.00 20.30 114 VAL B C 1
ATOM 1300 O O . VAL B 1 28 ? -13.084 12.183 10.324 1.00 23.30 114 VAL B O 1
ATOM 1304 N N . ASP B 1 29 ? -12.420 14.201 9.567 1.00 21.54 115 ASP B N 1
ATOM 1305 C CA . ASP B 1 29 ? -11.063 13.747 9.218 1.00 25.95 115 ASP B CA 1
ATOM 1306 C C . ASP B 1 29 ? -11.117 12.574 8.247 1.00 29.59 115 ASP B C 1
ATOM 1307 O O . ASP B 1 29 ? -10.309 11.649 8.320 1.00 32.52 115 ASP B O 1
ATOM 1312 N N . GLY B 1 30 ? -12.086 12.615 7.331 1.00 30.70 116 GLY B N 1
ATOM 1313 C CA . GLY B 1 30 ? -12.207 11.598 6.315 1.00 32.75 116 GLY B CA 1
ATOM 1314 C C . GLY B 1 30 ? -12.961 10.358 6.725 1.00 34.38 116 GLY B C 1
ATOM 1315 O O . GLY B 1 30 ? -13.255 9.532 5.850 1.00 38.47 116 GLY B O 1
ATOM 1316 N N . THR B 1 31 ? -13.273 10.182 8.012 1.00 30.17 117 THR B N 1
ATOM 1317 C CA . THR B 1 31 ? -14.018 9.026 8.499 1.00 28.88 117 THR B CA 1
ATOM 1318 C C . THR B 1 31 ? -15.496 9.378 8.630 1.00 24.11 117 THR B C 1
ATOM 1319 O O . THR B 1 31 ? -15.857 10.337 9.301 1.00 21.72 117 THR B O 1
ATOM 1323 N N . THR B 1 32 ? -16.339 8.575 8.015 1.00 22.32 118 THR B N 1
ATOM 1324 C CA . THR B 1 32 ? -17.766 8.776 8.129 1.00 19.56 118 THR B CA 1
ATOM 1325 C C . THR B 1 32 ? -18.225 8.504 9.556 1.00 20.31 118 THR B C 1
ATOM 1326 O O . THR B 1 32 ? -17.886 7.470 10.137 1.00 23.57 118 THR B O 1
ATOM 1330 N N . VAL B 1 33 ? -18.968 9.446 10.132 1.00 18.71 119 VAL B N 1
ATOM 1331 C CA . VAL B 1 33 ? -19.544 9.277 11.455 1.00 19.82 119 VAL B CA 1
ATOM 1332 C C . VAL B 1 33 ? -21.065 9.253 11.395 1.00 20.36 119 VAL B C 1
ATOM 1333 O O . VAL B 1 33 ? -21.705 8.905 12.399 1.00 22.04 119 VAL B O 1
ATOM 1337 N N . LEU B 1 34 ? -21.657 9.604 10.251 1.00 18.97 120 LEU B N 1
ATOM 1338 C CA . LEU B 1 34 ? -23.096 9.478 10.018 1.00 18.96 120 LEU B CA 1
ATOM 1339 C C . LEU B 1 34 ? -23.302 9.260 8.525 1.00 19.19 120 LEU B C 1
ATOM 1340 O O . LEU B 1 34 ? -22.736 9.983 7.700 1.00 18.21 120 LEU B O 1
ATOM 1345 N N . GLU B 1 35 ? -24.133 8.293 8.170 1.00 20.86 121 GLU B N 1
ATOM 1346 C CA . GLU B 1 35 ? -24.602 8.212 6.797 1.00 22.44 121 GLU B CA 1
ATOM 1347 C C . GLU B 1 35 ? -25.981 7.577 6.869 1.00 22.22 121 GLU B C 1
ATOM 1348 O O . GLU B 1 35 ? -26.125 6.475 7.434 1.00 24.55 121 GLU B O 1
ATOM 1354 N N . ASP B 1 36 ? -27.002 8.296 6.382 1.00 20.18 122 ASP B N 1
ATOM 1355 C CA . ASP B 1 36 ? -28.356 7.770 6.430 1.00 21.61 122 ASP B CA 1
ATOM 1356 C C . ASP B 1 36 ? -29.000 8.094 5.096 1.00 21.35 122 ASP B C 1
ATOM 1357 O O . ASP B 1 36 ? -29.248 9.259 4.781 1.00 20.08 122 ASP B O 1
ATOM 1362 N N . GLU B 1 37 ? -29.249 7.050 4.293 1.00 24.70 123 GLU B N 1
ATOM 1363 C CA . GLU B 1 37 ? -29.997 7.180 3.047 1.00 30.95 123 GLU B CA 1
ATOM 1364 C C . GLU B 1 37 ? -31.147 6.195 3.006 1.00 33.82 123 GLU B C 1
ATOM 1365 O O . GLU B 1 37 ? -31.588 5.803 1.920 1.00 35.84 123 GLU B O 1
ATOM 1371 N N . ALA B 1 38 ? -31.622 5.774 4.167 1.00 34.76 124 ALA B N 1
ATOM 1372 C CA . ALA B 1 38 ? -32.678 4.779 4.206 1.00 37.41 124 ALA B CA 1
ATOM 1373 C C . ALA B 1 38 ? -33.987 5.420 3.748 1.00 39.97 124 ALA B C 1
ATOM 1374 O O . ALA B 1 38 ? -34.286 6.565 4.090 1.00 39.47 124 ALA B O 1
ATOM 1376 N N . ARG B 1 39 ? -34.734 4.692 2.902 1.00 43.37 125 ARG B N 1
ATOM 1377 C CA . ARG B 1 39 ? -36.025 5.188 2.404 1.00 46.33 125 ARG B CA 1
ATOM 1378 C C . ARG B 1 39 ? -37.015 5.389 3.522 1.00 45.94 125 ARG B C 1
ATOM 1379 O O . ARG B 1 39 ? -37.698 6.428 3.581 1.00 45.42 125 ARG B O 1
ATOM 1387 N N . GLU B 1 40 ? -37.103 4.414 4.420 1.00 47.35 126 GLU B N 1
ATOM 1388 C CA . GLU B 1 40 ? -38.150 4.386 5.419 1.00 51.25 126 GLU B CA 1
ATOM 1389 C C . GLU B 1 40 ? -37.992 5.500 6.458 1.00 48.68 126 GLU B C 1
ATOM 1390 O O . GLU B 1 40 ? -38.998 6.046 6.933 1.00 47.17 126 GLU B O 1
ATOM 1396 N N . GLN B 1 41 ? -36.751 5.882 6.801 1.00 45.73 127 GLN B N 1
ATOM 1397 C CA . GLN B 1 41 ? -36.454 6.344 8.153 1.00 42.19 127 GLN B CA 1
ATOM 1398 C C . GLN B 1 41 ? -35.552 7.585 8.164 1.00 31.97 127 GLN B C 1
ATOM 1399 O O . GLN B 1 41 ? -35.069 8.062 7.132 1.00 30.22 127 GLN B O 1
ATOM 1405 N N . GLY B 1 42 ? -35.363 8.122 9.367 1.00 24.52 128 GLY B N 1
ATOM 1406 C CA . GLY B 1 42 ? -34.360 9.132 9.610 1.00 19.46 128 GLY B CA 1
ATOM 1407 C C . GLY B 1 42 ? -34.663 10.510 9.071 1.00 15.09 128 GLY B C 1
ATOM 1408 O O . GLY B 1 42 ? -33.765 11.341 8.941 1.00 14.97 128 GLY B O 1
ATOM 1409 N N . ARG B 1 43 ? -35.938 10.822 8.840 1.00 14.80 129 ARG B N 1
ATOM 1410 C CA . ARG B 1 43 ? -36.322 12.175 8.471 1.00 14.37 129 ARG B CA 1
ATOM 1411 C C . ARG B 1 43 ? -36.041 13.133 9.623 1.00 12.79 129 ARG B C 1
ATOM 1412 O O . ARG B 1 43 ? -36.281 12.805 10.792 1.00 13.19 129 ARG B O 1
ATOM 1420 N N . GLY B 1 44 ? -35.578 14.343 9.281 1.00 12.35 130 GLY B N 1
ATOM 1421 C CA . GLY B 1 44 ? -35.560 15.427 10.248 1.00 12.06 130 GLY B CA 1
ATOM 1422 C C . GLY B 1 44 ? -34.163 15.994 10.449 1.00 10.71 130 GLY B C 1
ATOM 1423 O O . GLY B 1 44 ? -33.312 15.949 9.545 1.00 12.20 130 GLY B O 1
ATOM 1424 N N . ILE B 1 45 ? -33.940 16.540 11.639 1.00 10.51 131 ILE B N 1
ATOM 1425 C CA . ILE B 1 45 ? -32.680 17.200 11.969 1.00 10.64 131 ILE B CA 1
ATOM 1426 C C . ILE B 1 45 ? -31.794 16.183 12.673 1.00 10.16 131 ILE B C 1
ATOM 1427 O O . ILE B 1 45 ? -32.120 15.711 13.780 1.00 11.17 131 ILE B O 1
ATOM 1432 N N . HIS B 1 46 ? -30.677 15.824 12.037 1.00 10.07 132 HIS B N 1
ATOM 1433 C CA . HIS B 1 46 ? -29.648 14.981 12.653 1.00 10.66 132 HIS B CA 1
ATOM 1434 C C . HIS B 1 46 ? -28.696 15.890 13.408 1.00 10.67 132 HIS B C 1
ATOM 1435 O O . HIS B 1 46 ? -28.273 16.932 12.887 1.00 11.09 132 HIS B O 1
ATOM 1442 N N . VAL B 1 47 ? -28.368 15.508 14.641 1.00 10.95 133 VAL B N 1
ATOM 1443 C CA . VAL B 1 47 ? -27.519 16.293 15.525 1.00 10.94 133 VAL B CA 1
ATOM 1444 C C . VAL B 1 47 ? -26.388 15.392 15.999 1.00 11.40 133 VAL B C 1
ATOM 1445 O O . VAL B 1 47 ? -26.630 14.298 16.531 1.00 12.60 133 VAL B O 1
ATOM 1449 N N . ILE B 1 48 ? -25.153 15.893 15.849 1.00 11.12 134 ILE B N 1
ATOM 1450 C CA . ILE B 1 48 ? -23.969 15.196 16.328 1.00 11.90 134 ILE B CA 1
ATOM 1451 C C . ILE B 1 48 ? -23.227 16.141 17.256 1.00 12.05 134 ILE B C 1
ATOM 1452 O O . ILE B 1 48 ? -23.033 17.322 16.926 1.00 12.50 134 ILE B O 1
ATOM 1457 N N . VAL B 1 49 ? -22.778 15.605 18.399 1.00 11.79 135 VAL B N 1
ATOM 1458 C CA . VAL B 1 49 ? -22.004 16.362 19.377 1.00 13.09 135 VAL B CA 1
ATOM 1459 C C . VAL B 1 49 ? -20.609 15.794 19.364 1.00 14.13 135 VAL B C 1
ATOM 1460 O O . VAL B 1 49 ? -20.428 14.584 19.586 1.00 14.99 135 VAL B O 1
ATOM 1464 N N . LEU B 1 50 ? -19.626 16.660 19.114 1.00 14.22 136 LEU B N 1
ATOM 1465 C CA . LEU B 1 50 ? -18.238 16.246 19.249 1.00 16.16 136 LEU B CA 1
ATOM 1466 C C . LEU B 1 50 ? -17.585 16.817 20.503 1.00 17.14 136 LEU B C 1
ATOM 1467 O O . LEU B 1 50 ? -17.803 17.976 20.865 1.00 17.11 136 LEU B O 1
ATOM 1472 N N . ASN B 1 51 ? -16.698 16.007 21.093 1.00 18.12 137 ASN B N 1
ATOM 1473 C CA . ASN B 1 51 ? -15.781 16.498 22.103 1.00 20.69 137 ASN B CA 1
ATOM 1474 C C . ASN B 1 51 ? -14.828 17.525 21.466 1.00 20.79 137 ASN B C 1
ATOM 1475 O O . ASN B 1 51 ? -14.173 17.240 20.454 1.00 21.66 137 ASN B O 1
ATOM 1480 N N A GLN B 1 52 ? -14.746 18.708 22.076 0.41 22.11 138 GLN B N 1
ATOM 1481 N N B GLN B 1 52 ? -14.737 18.723 22.082 0.59 19.67 138 GLN B N 1
ATOM 1482 C CA A GLN B 1 52 ? -13.942 19.817 21.565 0.41 23.49 138 GLN B CA 1
ATOM 1483 C CA B GLN B 1 52 ? -13.861 19.806 21.597 0.59 23.50 138 GLN B CA 1
ATOM 1484 C C A GLN B 1 52 ? -12.430 19.537 21.600 0.41 23.79 138 GLN B C 1
ATOM 1485 C C B GLN B 1 52 ? -12.425 19.349 21.463 0.59 25.36 138 GLN B C 1
ATOM 1486 O O A GLN B 1 52 ? -11.681 20.212 20.885 0.41 22.57 138 GLN B O 1
ATOM 1487 O O B GLN B 1 52 ? -11.678 19.832 20.598 0.59 26.27 138 GLN B O 1
ATOM 1498 N N . ALA B 1 53 ? -11.965 18.603 22.453 1.00 26.95 139 ALA B N 1
ATOM 1499 C CA . ALA B 1 53 ? -10.629 18.012 22.439 1.00 33.27 139 ALA B CA 1
ATOM 1500 C C . ALA B 1 53 ? -10.983 16.707 21.733 1.00 41.50 139 ALA B C 1
ATOM 1501 O O . ALA B 1 53 ? -12.093 16.210 21.891 1.00 48.23 139 ALA B O 1
ATOM 1503 N N . THR B 1 54 ? -10.142 16.252 20.840 1.00 39.87 140 THR B N 1
ATOM 1504 C CA . THR B 1 54 ? -10.329 14.949 20.193 1.00 33.27 140 THR B CA 1
ATOM 1505 C C . THR B 1 54 ? -11.162 14.966 18.922 1.00 28.66 140 THR B C 1
ATOM 1506 O O . THR B 1 54 ? -10.715 14.360 17.945 1.00 30.03 140 THR B O 1
ATOM 1510 N N . GLY B 1 55 ? -12.345 15.600 18.900 1.00 25.43 141 GLY B N 1
ATOM 1511 C CA . GLY B 1 55 ? -13.238 15.446 17.765 1.00 23.97 141 GLY B CA 1
ATOM 1512 C C . GLY B 1 55 ? -14.018 14.157 17.770 1.00 22.16 141 GLY B C 1
ATOM 1513 O O . GLY B 1 55 ? -14.760 13.880 16.815 1.00 22.44 141 GLY B O 1
ATOM 1514 N N . HIS B 1 56 ? -13.898 13.365 18.822 1.00 22.99 142 HIS B N 1
ATOM 1515 C CA . HIS B 1 56 ? -14.659 12.132 18.892 1.00 23.33 142 HIS B CA 1
ATOM 1516 C C . HIS B 1 56 ? -16.131 12.435 19.088 1.00 19.29 142 HIS B C 1
ATOM 1517 O O . HIS B 1 56 ? -16.522 13.380 19.771 1.00 19.64 142 HIS B O 1
ATOM 1524 N N . VAL B 1 57 ? -16.961 11.606 18.493 1.00 18.70 143 VAL B N 1
ATOM 1525 C CA . VAL B 1 57 ? -18.397 11.746 18.658 1.00 17.89 143 VAL B CA 1
ATOM 1526 C C . VAL B 1 57 ? -18.783 11.362 20.080 1.00 17.65 143 VAL B C 1
ATOM 1527 O O . VAL B 1 57 ? -18.490 10.250 20.528 1.00 21.31 143 VAL B O 1
ATOM 1531 N N . MET B 1 58 ? -19.456 12.271 20.788 1.00 16.32 144 MET B N 1
ATOM 1532 C CA . MET B 1 58 ? -20.028 11.983 22.101 1.00 17.52 144 MET B CA 1
ATOM 1533 C C . MET B 1 58 ? -21.431 11.423 22.015 1.00 16.47 144 MET B C 1
ATOM 1534 O O . MET B 1 58 ? -21.782 10.509 22.776 1.00 17.16 144 MET B O 1
ATOM 1539 N N . ALA B 1 59 ? -22.251 11.963 21.104 1.00 15.39 145 ALA B N 1
ATOM 1540 C CA . ALA B 1 59 ? -23.615 11.510 20.949 1.00 15.36 145 ALA B CA 1
ATOM 1541 C C . ALA B 1 59 ? -24.109 11.893 19.563 1.00 13.95 145 ALA B C 1
ATOM 1542 O O . ALA B 1 59 ? -23.683 12.899 18.984 1.00 15.77 145 ALA B O 1
ATOM 1544 N N . LYS B 1 60 ? -25.031 11.086 19.062 1.00 13.60 146 LYS B N 1
ATOM 1545 C CA A LYS B 1 60 ? -25.693 11.346 17.791 0.54 13.34 146 LYS B CA 1
ATOM 1546 C CA B LYS B 1 60 ? -25.681 11.313 17.786 0.46 14.68 146 LYS B CA 1
ATOM 1547 C C . LYS B 1 60 ? -27.175 11.092 17.979 1.00 13.36 146 LYS B C 1
ATOM 1548 O O . LYS B 1 60 ? -27.565 10.149 18.673 1.00 14.07 146 LYS B O 1
ATOM 1559 N N . ARG B 1 61 ? -28.004 11.940 17.362 1.00 12.36 147 ARG B N 1
ATOM 1560 C CA . ARG B 1 61 ? -29.454 11.845 17.466 1.00 12.97 147 ARG B CA 1
ATOM 1561 C C . ARG B 1 61 ? -30.071 12.227 16.131 1.00 11.78 147 ARG B C 1
ATOM 1562 O O . ARG B 1 61 ? -29.442 12.893 15.300 1.00 12.54 147 ARG B O 1
ATOM 1570 N N . VAL B 1 62 ? -31.331 11.852 15.946 1.00 13.26 148 VAL B N 1
ATOM 1571 C CA . VAL B 1 62 ? -32.166 12.432 14.905 1.00 13.01 148 VAL B CA 1
ATOM 1572 C C . VAL B 1 62 ? -33.521 12.781 15.490 1.00 12.67 148 VAL B C 1
ATOM 1573 O O . VAL B 1 62 ? -34.103 12.003 16.252 1.00 14.81 148 VAL B O 1
ATOM 1577 N N . PHE B 1 63 ? -34.013 13.976 15.160 1.00 11.79 149 PHE B N 1
ATOM 1578 C CA . PHE B 1 63 ? -35.291 14.468 15.654 1.00 12.09 149 PHE B CA 1
ATOM 1579 C C . PHE B 1 63 ? -36.185 14.725 14.451 1.00 11.17 149 PHE B C 1
ATOM 1580 O O . PHE B 1 63 ? -35.832 15.553 13.593 1.00 11.54 149 PHE B O 1
ATOM 1588 N N . ASP B 1 64 ? -37.306 14.016 14.379 1.00 12.18 150 ASP B N 1
ATOM 1589 C CA . ASP B 1 64 ? -38.208 14.132 13.229 1.00 12.26 150 ASP B CA 1
ATOM 1590 C C . ASP B 1 64 ? -39.100 15.365 13.411 1.00 11.87 150 ASP B C 1
ATOM 1591 O O . ASP B 1 64 ? -40.287 15.264 13.734 1.00 12.69 150 ASP B O 1
ATOM 1596 N N . THR B 1 65 ? -38.512 16.542 13.222 1.00 11.48 151 THR B N 1
ATOM 1597 C CA . THR B 1 65 ? -39.196 17.802 13.506 1.00 11.52 151 THR B CA 1
ATOM 1598 C C . THR B 1 65 ? -40.218 18.194 12.435 1.00 11.33 151 THR B C 1
ATOM 1599 O O . THR B 1 65 ? -40.928 19.192 12.599 1.00 12.31 151 THR B O 1
ATOM 1603 N N . TYR B 1 66 ? -40.340 17.401 11.376 1.00 11.78 152 TYR B N 1
ATOM 1604 C CA . TYR B 1 66 ? -41.543 17.445 10.531 1.00 11.85 152 TYR B CA 1
ATOM 1605 C C . TYR B 1 66 ? -42.792 17.076 11.333 1.00 12.02 152 TYR B C 1
ATOM 1606 O O . TYR B 1 66 ? -43.890 17.554 11.031 1.00 12.99 152 TYR B O 1
ATOM 1615 N N . SER B 1 67 ? -42.641 16.194 12.316 1.00 12.99 153 SER B N 1
ATOM 1616 C CA . SER B 1 67 ? -43.763 15.659 13.093 1.00 13.71 153 SER B CA 1
ATOM 1617 C C . SER B 1 67 ? -43.939 16.402 14.419 1.00 12.95 153 SER B C 1
ATOM 1618 O O . SER B 1 67 ? -42.965 16.873 15.018 1.00 13.07 153 SER B O 1
ATOM 1621 N N . PRO B 1 68 ? -45.177 16.513 14.921 1.00 13.90 154 PRO B N 1
ATOM 1622 C CA . PRO B 1 68 ? -45.380 17.251 16.174 1.00 14.31 154 PRO B CA 1
ATOM 1623 C C . PRO B 1 68 ? -44.528 16.725 17.328 1.00 15.11 154 PRO B C 1
ATOM 1624 O O . PRO B 1 68 ? -44.358 15.505 17.502 1.00 16.48 154 PRO B O 1
ATOM 1628 N N . HIS B 1 69 ? -44.009 17.665 18.142 1.00 14.86 155 HIS B N 1
ATOM 1629 C CA . HIS B 1 69 ? -43.432 17.419 19.473 1.00 15.82 155 HIS B CA 1
ATOM 1630 C C . HIS B 1 69 ? -41.984 16.945 19.472 1.00 14.75 155 HIS B C 1
ATOM 1631 O O . HIS B 1 69 ? -41.330 16.986 20.523 1.00 16.29 155 HIS B O 1
ATOM 1638 N N . GLU B 1 70 ? -41.482 16.481 18.331 1.00 14.02 156 GLU B N 1
ATOM 1639 C CA . GLU B 1 70 ? -40.089 16.003 18.301 1.00 14.61 156 GLU B CA 1
ATOM 1640 C C . GLU B 1 70 ? -39.106 17.142 18.572 1.00 13.38 156 GLU B C 1
ATOM 1641 O O . GLU B 1 70 ? -37.998 16.909 19.117 1.00 14.23 156 GLU B O 1
ATOM 1647 N N . ASP B 1 71 ? -39.498 18.373 18.211 1.00 13.13 157 ASP B N 1
ATOM 1648 C CA . ASP B 1 71 ? -38.672 19.538 18.522 1.00 12.66 157 ASP B CA 1
ATOM 1649 C C . ASP B 1 71 ? -38.413 19.688 20.019 1.00 13.17 157 ASP B C 1
ATOM 1650 O O . ASP B 1 71 ? -37.350 20.181 20.427 1.00 13.44 157 ASP B O 1
ATOM 1655 N N . GLU B 1 72 ? -39.369 19.288 20.855 1.00 14.48 158 GLU B N 1
ATOM 1656 C CA . GLU B 1 72 ? -39.176 19.385 22.302 1.00 15.36 158 GLU B CA 1
ATOM 1657 C C . GLU B 1 72 ? -38.094 18.428 22.779 1.00 13.81 158 GLU B C 1
ATOM 1658 O O . GLU B 1 72 ? -37.329 18.749 23.703 1.00 14.17 158 GLU B O 1
ATOM 1664 N N . ALA B 1 73 ? -38.017 17.241 22.168 1.00 13.73 159 ALA B N 1
ATOM 1665 C CA . ALA B 1 73 ? -36.925 16.329 22.497 1.00 14.08 159 ALA B CA 1
ATOM 1666 C C . ALA B 1 73 ? -35.587 16.918 22.033 1.00 12.53 159 ALA B C 1
ATOM 1667 O O . ALA B 1 73 ? -34.550 16.787 22.719 1.00 12.91 159 ALA B O 1
ATOM 1669 N N . MET B 1 74 ? -35.582 17.576 20.877 1.00 11.97 160 MET B N 1
ATOM 1670 C CA . MET B 1 74 ? -34.348 18.204 20.415 1.00 11.21 160 MET B CA 1
ATOM 1671 C C . MET B 1 74 ? -33.896 19.304 21.378 1.00 11.10 160 MET B C 1
ATOM 1672 O O . MET B 1 74 ? -32.693 19.430 21.683 1.00 11.57 160 MET B O 1
ATOM 1677 N N . VAL B 1 75 ? -34.837 20.116 21.865 1.00 11.60 161 VAL B N 1
ATOM 1678 C CA . VAL B 1 75 ? -34.487 21.181 22.807 1.00 12.17 161 VAL B CA 1
ATOM 1679 C C . VAL B 1 75 ? -33.876 20.592 24.085 1.00 12.18 161 VAL B C 1
ATOM 1680 O O . VAL B 1 75 ? -32.859 21.083 24.593 1.00 12.59 161 VAL B O 1
ATOM 1684 N N . LEU B 1 76 ? -34.486 19.525 24.615 1.00 13.15 162 LEU B N 1
ATOM 1685 C CA . LEU B 1 76 ? -33.913 18.896 25.814 1.00 14.14 162 LEU B CA 1
ATOM 1686 C C . LEU B 1 76 ? -32.479 18.445 25.576 1.00 12.77 162 LEU B C 1
ATOM 1687 O O . LEU B 1 76 ? -31.578 18.636 26.419 1.00 14.09 162 LEU B O 1
ATOM 1692 N N . PHE B 1 77 ? -32.248 17.818 24.420 1.00 12.45 163 PHE B N 1
ATOM 1693 C CA . PHE B 1 77 ? -30.914 17.307 24.101 1.00 12.47 163 PHE B CA 1
ATOM 1694 C C . PHE B 1 77 ? -29.908 18.448 23.930 1.00 12.01 163 PHE B C 1
ATOM 1695 O O . PHE B 1 77 ? -28.786 18.409 24.487 1.00 12.47 163 PHE B O 1
ATOM 1703 N N . LEU B 1 78 ? -30.255 19.449 23.138 1.00 10.55 164 LEU B N 1
ATOM 1704 C CA . LEU B 1 78 ? -29.333 20.560 22.919 1.00 10.99 164 LEU B CA 1
ATOM 1705 C C . LEU B 1 78 ? -29.008 21.281 24.213 1.00 11.89 164 LEU B C 1
ATOM 1706 O O . LEU B 1 78 ? -27.874 21.707 24.413 1.00 12.32 164 LEU B O 1
ATOM 1711 N N . ASN B 1 79 ? -29.988 21.426 25.108 1.00 12.68 165 ASN B N 1
ATOM 1712 C CA . ASN B 1 79 ? -29.723 22.116 26.358 1.00 14.26 165 ASN B CA 1
ATOM 1713 C C . ASN B 1 79 ? -28.784 21.331 27.266 1.00 15.96 165 ASN B C 1
ATOM 1714 O O . ASN B 1 79 ? -28.202 21.916 28.200 1.00 19.49 165 ASN B O 1
ATOM 1719 N N . MET B 1 80 ? -28.624 20.020 27.046 1.00 14.58 166 MET B N 1
ATOM 1720 C CA . MET B 1 80 ? -27.643 19.255 27.819 1.00 16.64 166 MET B CA 1
ATOM 1721 C C . MET B 1 80 ? -26.248 19.326 27.249 1.00 15.32 166 MET B C 1
ATOM 1722 O O . MET B 1 80 ? -25.275 18.884 27.897 1.00 17.45 166 MET B O 1
ATOM 1727 N N . VAL B 1 81 ? -26.094 19.847 26.049 1.00 13.92 167 VAL B N 1
ATOM 1728 C CA . VAL B 1 81 ? -24.761 19.939 25.462 1.00 14.39 167 VAL B CA 1
ATOM 1729 C C . VAL B 1 81 ? -23.958 20.970 26.236 1.00 15.90 167 VAL B C 1
ATOM 1730 O O . VAL B 1 81 ? -24.412 22.098 26.469 1.00 16.17 167 VAL B O 1
ATOM 1734 N N . ALA B 1 82 ? -22.758 20.598 26.642 1.00 16.97 168 ALA B N 1
ATOM 1735 C CA . ALA B 1 82 ? -21.938 21.514 27.409 1.00 20.21 168 ALA B CA 1
ATOM 1736 C C . ALA B 1 82 ? -21.491 22.688 26.554 1.00 20.22 168 ALA B C 1
ATOM 1737 O O . ALA B 1 82 ? -21.193 22.518 25.362 1.00 19.10 168 ALA B O 1
ATOM 1739 N N . PRO B 1 83 ? -21.402 23.880 27.137 1.00 22.89 169 PRO B N 1
ATOM 1740 C CA . PRO B 1 83 ? -20.711 24.973 26.456 1.00 22.22 169 PRO B CA 1
ATOM 1741 C C . PRO B 1 83 ? -19.332 24.472 26.042 1.00 20.18 169 PRO B C 1
ATOM 1742 O O . PRO B 1 83 ? -18.670 23.747 26.786 1.00 21.96 169 PRO B O 1
ATOM 1746 N N . GLY B 1 84 ? -18.928 24.804 24.814 1.00 18.15 170 GLY B N 1
ATOM 1747 C CA . GLY B 1 84 ? -17.623 24.429 24.294 1.00 17.69 170 GLY B CA 1
ATOM 1748 C C . GLY B 1 84 ? -17.618 23.214 23.385 1.00 16.15 170 GLY B C 1
ATOM 1749 O O . GLY B 1 84 ? -16.660 23.043 22.622 1.00 17.06 170 GLY B O 1
ATOM 1750 N N . ARG B 1 85 ? -18.668 22.388 23.411 1.00 14.77 171 ARG B N 1
ATOM 1751 C CA . ARG B 1 85 ? -18.747 21.259 22.481 1.00 14.12 171 ARG B CA 1
ATOM 1752 C C . ARG B 1 85 ? -18.932 21.785 21.062 1.00 13.15 171 ARG B C 1
ATOM 1753 O O . ARG B 1 85 ? -19.408 22.898 20.837 1.00 13.60 171 ARG B O 1
ATOM 1761 N N . VAL B 1 86 ? -18.610 20.933 20.090 1.00 13.92 172 VAL B N 1
ATOM 1762 C CA . VAL B 1 86 ? -18.882 21.252 18.692 1.00 14.54 172 VAL B CA 1
ATOM 1763 C C . VAL B 1 86 ? -20.151 20.548 18.271 1.00 12.91 172 VAL B C 1
ATOM 1764 O O . VAL B 1 86 ? -20.322 19.340 18.499 1.00 14.93 172 VAL B O 1
ATOM 1768 N N . LEU B 1 87 ? -21.067 21.329 17.722 1.00 11.49 173 LEU B N 1
ATOM 1769 C CA . LEU B 1 87 ? -22.351 20.811 17.266 1.00 11.35 173 LEU B CA 1
ATOM 1770 C C . LEU B 1 87 ? -22.405 20.760 15.752 1.00 11.41 173 LEU B C 1
ATOM 1771 O O . LEU B 1 87 ? -22.000 21.718 15.072 1.00 12.29 173 LEU B O 1
ATOM 1776 N N . ILE B 1 88 ? -22.955 19.665 15.238 1.00 10.74 174 ILE B N 1
ATOM 1777 C CA . ILE B 1 88 ? -23.206 19.493 13.814 1.00 10.80 174 ILE B CA 1
ATOM 1778 C C . ILE B 1 88 ? -24.688 19.196 13.660 1.00 10.18 174 ILE B C 1
ATOM 1779 O O . ILE B 1 88 ? -25.226 18.308 14.328 1.00 11.88 174 ILE B O 1
ATOM 1784 N N . CYS B 1 89 ? -25.331 19.908 12.751 1.00 10.46 175 CYS B N 1
ATOM 1785 C CA . CYS B 1 89 ? -26.735 19.641 12.413 1.00 9.95 175 CYS B CA 1
ATOM 1786 C C . CYS B 1 89 ? -26.856 19.476 10.898 1.00 9.84 175 CYS B C 1
ATOM 1787 O O . CYS B 1 89 ? -26.194 20.197 10.121 1.00 10.65 175 CYS B O 1
ATOM 1790 N N . THR B 1 90 ? -27.689 18.522 10.462 1.00 10.21 176 THR B N 1
ATOM 1791 C CA . THR B 1 90 ? -27.933 18.335 9.041 1.00 9.86 176 THR B CA 1
ATOM 1792 C C . THR B 1 90 ? -29.342 17.777 8.861 1.00 9.84 176 THR B C 1
ATOM 1793 O O . THR B 1 90 ? -29.784 16.878 9.589 1.00 10.64 176 THR B O 1
ATOM 1797 N N . VAL B 1 91 ? -30.056 18.288 7.843 1.00 9.97 177 VAL B N 1
ATOM 1798 C CA . VAL B 1 91 ? -31.447 17.882 7.573 1.00 10.34 177 VAL B CA 1
ATOM 1799 C C . VAL B 1 91 ? -31.505 16.765 6.528 1.00 9.94 177 VAL B C 1
ATOM 1800 O O . VAL B 1 91 ? -30.883 16.861 5.447 1.00 10.74 177 VAL B O 1
ATOM 1804 N N . LYS B 1 92 ? -32.303 15.728 6.824 1.00 10.39 178 LYS B N 1
ATOM 1805 C CA . LYS B 1 92 ? -32.719 14.753 5.819 1.00 11.42 178 LYS B CA 1
ATOM 1806 C C . LYS B 1 92 ? -34.200 14.995 5.537 1.00 11.44 178 LYS B C 1
ATOM 1807 O O . LYS B 1 92 ? -35.021 14.906 6.465 1.00 11.38 178 LYS B O 1
ATOM 1813 N N . ASP B 1 93 ? -34.538 15.280 4.263 1.00 11.81 179 ASP B N 1
ATOM 1814 C CA . ASP B 1 93 ? -35.929 15.391 3.783 1.00 12.50 179 ASP B CA 1
ATOM 1815 C C . ASP B 1 93 ? -36.602 16.673 4.267 1.00 12.57 179 ASP B C 1
ATOM 1816 O O . ASP B 1 93 ? -36.838 17.587 3.463 1.00 13.39 179 ASP B O 1
ATOM 1821 N N . GLU B 1 94 ? -36.959 16.748 5.551 1.00 11.91 180 GLU B N 1
ATOM 1822 C CA . GLU B 1 94 ? -37.766 17.877 6.017 1.00 11.43 180 GLU B CA 1
ATOM 1823 C C . GLU B 1 94 ? -37.552 18.038 7.508 1.00 10.72 180 GLU B C 1
ATOM 1824 O O . GLU B 1 94 ? -37.713 17.067 8.256 1.00 11.89 180 GLU B O 1
ATOM 1830 N N . GLY B 1 95 ? -37.204 19.266 7.945 1.00 10.67 181 GLY B N 1
ATOM 1831 C CA . GLY B 1 95 ? -36.973 19.494 9.359 1.00 11.14 181 GLY B CA 1
ATOM 1832 C C . GLY B 1 95 ? -37.755 20.655 9.939 1.00 10.18 181 GLY B C 1
ATOM 1833 O O . GLY B 1 95 ? -37.544 20.989 11.102 1.00 11.00 181 GLY B O 1
ATOM 1834 N N . SER B 1 96 ? -38.610 21.328 9.164 1.00 10.52 182 SER B N 1
ATOM 1835 C CA . SER B 1 96 ? -39.268 22.549 9.628 1.00 10.83 182 SER B CA 1
ATOM 1836 C C . SER B 1 96 ? -40.712 22.413 10.049 1.00 10.40 182 SER B C 1
ATOM 1837 O O . SER B 1 96 ? -41.217 23.300 10.734 1.00 10.75 182 SER B O 1
ATOM 1840 N N . PHE B 1 97 ? -41.410 21.371 9.615 1.00 10.80 183 PHE B N 1
ATOM 1841 C CA . PHE B 1 97 ? -42.865 21.526 9.542 1.00 11.00 183 PHE B CA 1
ATOM 1842 C C . PHE B 1 97 ? -43.508 21.755 10.906 1.00 11.19 183 PHE B C 1
ATOM 1843 O O . PHE B 1 97 ? -44.437 22.576 11.016 1.00 11.33 183 PHE B O 1
ATOM 1851 N N . HIS B 1 98 ? -43.057 21.044 11.935 1.00 11.20 184 HIS B N 1
ATOM 1852 C CA . HIS B 1 98 ? -43.524 21.249 13.302 1.00 11.32 184 HIS B CA 1
ATOM 1853 C C . HIS B 1 98 ? -42.376 21.713 14.196 1.00 11.19 184 HIS B C 1
ATOM 1854 O O . HIS B 1 98 ? -42.349 21.404 15.411 1.00 12.15 184 HIS B O 1
ATOM 1861 N N . LEU B 1 99 ? -41.422 22.460 13.629 1.00 10.77 185 LEU B N 1
ATOM 1862 C CA . LEU B 1 99 ? -40.299 23.032 14.382 1.00 10.80 185 LEU B CA 1
ATOM 1863 C C . LEU B 1 99 ? -40.782 24.363 14.958 1.00 10.65 185 LEU B C 1
ATOM 1864 O O . LEU B 1 99 ? -40.863 25.358 14.240 1.00 11.78 185 LEU B O 1
ATOM 1869 N N . LYS B 1 100 ? -41.110 24.393 16.257 1.00 10.83 186 LYS B N 1
ATOM 1870 C CA . LYS B 1 100 ? -41.777 25.568 16.814 1.00 10.77 186 LYS B CA 1
ATOM 1871 C C . LYS B 1 100 ? -40.781 26.645 17.230 1.00 11.43 186 LYS B C 1
ATOM 1872 O O . LYS B 1 100 ? -39.559 26.506 17.159 1.00 11.25 186 LYS B O 1
ATOM 1878 N N . ASP B 1 101 ? -41.350 27.753 17.696 1.00 13.12 187 ASP B N 1
ATOM 1879 C CA . ASP B 1 101 ? -40.589 28.957 17.986 1.00 13.81 187 ASP B CA 1
ATOM 1880 C C . ASP B 1 101 ? -39.504 28.749 19.040 1.00 12.82 187 ASP B C 1
ATOM 1881 O O . ASP B 1 101 ? -38.392 29.294 18.906 1.00 12.97 187 ASP B O 1
ATOM 1886 N N . THR B 1 102 ? -39.779 27.974 20.094 1.00 13.79 188 THR B N 1
ATOM 1887 C CA . THR B 1 102 ? -38.749 27.773 21.116 1.00 15.67 188 THR B CA 1
ATOM 1888 C C . THR B 1 102 ? -37.514 27.091 20.542 1.00 12.96 188 THR B C 1
ATOM 1889 O O . THR B 1 102 ? -36.384 27.521 20.800 1.00 12.99 188 THR B O 1
ATOM 1893 N N . ALA B 1 103 ? -37.721 26.042 19.752 1.00 12.04 189 ALA B N 1
ATOM 1894 C CA . ALA B 1 103 ? -36.609 25.361 19.111 1.00 11.89 189 ALA B CA 1
ATOM 1895 C C . ALA B 1 103 ? -35.889 26.268 18.140 1.00 10.07 189 ALA B C 1
ATOM 1896 O O . ALA B 1 103 ? -34.643 26.266 18.079 1.00 10.55 189 ALA B O 1
ATOM 1898 N N . LYS B 1 104 ? -36.635 27.045 17.334 1.00 10.66 190 LYS B N 1
ATOM 1899 C CA . LYS B 1 104 ? -35.989 27.952 16.381 1.00 10.49 190 LYS B CA 1
ATOM 1900 C C . LYS B 1 104 ? -35.143 28.998 17.100 1.00 11.04 190 LYS B C 1
ATOM 1901 O O . LYS B 1 104 ? -34.021 29.322 16.658 1.00 11.39 190 LYS B O 1
ATOM 1907 N N . ALA B 1 105 ? -35.640 29.537 18.216 1.00 11.55 191 ALA B N 1
ATOM 1908 C CA . ALA B 1 105 ? -34.865 30.513 18.973 1.00 11.42 191 ALA B CA 1
ATOM 1909 C C . ALA B 1 105 ? -33.620 29.869 19.572 1.00 10.83 191 ALA B C 1
ATOM 1910 O O . ALA B 1 105 ? -32.573 30.524 19.665 1.00 11.84 191 ALA B O 1
ATOM 1912 N N . LEU B 1 106 ? -33.697 28.603 19.957 1.00 10.84 192 LEU B N 1
ATOM 1913 C CA . LEU B 1 106 ? -32.525 27.903 20.484 1.00 11.38 192 LEU B CA 1
ATOM 1914 C C . LEU B 1 106 ? -31.494 27.692 19.371 1.00 10.97 192 LEU B C 1
ATOM 1915 O O . LEU B 1 106 ? -30.292 27.914 19.571 1.00 11.52 192 LEU B O 1
ATOM 1920 N N . LEU B 1 107 ? -31.926 27.264 18.185 1.00 10.11 193 LEU B N 1
ATOM 1921 C CA . LEU B 1 107 ? -30.984 27.153 17.068 1.00 10.36 193 LEU B CA 1
ATOM 1922 C C . LEU B 1 107 ? -30.331 28.495 16.774 1.00 10.47 193 LEU B C 1
ATOM 1923 O O . LEU B 1 107 ? -29.113 28.581 16.531 1.00 11.67 193 LEU B O 1
ATOM 1928 N N . ARG B 1 108 ? -31.118 29.569 16.836 1.00 11.00 194 ARG B N 1
ATOM 1929 C CA . ARG B 1 108 ? -30.541 30.902 16.653 1.00 11.77 194 ARG B CA 1
ATOM 1930 C C . ARG B 1 108 ? -29.480 31.179 17.722 1.00 12.11 194 ARG B C 1
ATOM 1931 O O . ARG B 1 108 ? -28.410 31.715 17.409 1.00 13.08 194 ARG B O 1
ATOM 1939 N N . SER B 1 109 ? -29.758 30.849 18.990 1.00 11.95 195 SER B N 1
ATOM 1940 C CA . SER B 1 109 ? -28.810 31.138 20.071 1.00 13.22 195 SER B CA 1
ATOM 1941 C C . SER B 1 109 ? -27.482 30.421 19.877 1.00 12.97 195 SER B C 1
ATOM 1942 O O . SER B 1 109 ? -26.431 30.893 20.341 1.00 14.29 195 SER B O 1
ATOM 1945 N N . LEU B 1 110 ? -27.517 29.278 19.219 1.00 14.26 196 LEU B N 1
ATOM 1946 C CA . LEU B 1 110 ? -26.347 28.474 18.927 1.00 16.91 196 LEU B CA 1
ATOM 1947 C C . LEU B 1 110 ? -25.559 29.051 17.762 1.00 17.90 196 LEU B C 1
ATOM 1948 O O . LEU B 1 110 ? -24.489 28.532 17.422 1.00 21.91 196 LEU B O 1
ATOM 1953 N N . GLY B 1 111 ? -26.081 30.114 17.128 1.00 15.28 197 GLY B N 1
ATOM 1954 C CA . GLY B 1 111 ? -25.405 30.804 16.050 1.00 15.67 197 GLY B CA 1
ATOM 1955 C C . GLY B 1 111 ? -26.019 30.625 14.676 1.00 13.08 197 GLY B C 1
ATOM 1956 O O . GLY B 1 111 ? -25.545 31.259 13.731 1.00 13.33 197 GLY B O 1
ATOM 1957 N N . SER B 1 112 ? -27.022 29.764 14.502 1.00 11.97 198 SER B N 1
ATOM 1958 C CA . SER B 1 112 ? -27.485 29.458 13.153 1.00 11.47 198 SER B CA 1
ATOM 1959 C C . SER B 1 112 ? -28.271 30.596 12.524 1.00 11.00 198 SER B C 1
ATOM 1960 O O . SER B 1 112 ? -29.165 31.180 13.158 1.00 11.23 198 SER B O 1
ATOM 1963 N N . GLN B 1 113 ? -27.976 30.875 11.240 1.00 11.81 199 GLN B N 1
ATOM 1964 C CA . GLN B 1 113 ? -28.820 31.771 10.436 1.00 12.59 199 GLN B CA 1
ATOM 1965 C C . GLN B 1 113 ? -30.033 31.056 9.868 1.00 12.66 199 GLN B C 1
ATOM 1966 O O . GLN B 1 113 ? -31.109 31.655 9.739 1.00 14.03 199 GLN B O 1
ATOM 1972 N N . ALA B 1 114 ? -29.862 29.812 9.455 1.00 11.82 200 ALA B N 1
ATOM 1973 C CA . ALA B 1 114 ? -30.951 29.100 8.790 1.00 13.62 200 ALA B CA 1
ATOM 1974 C C . ALA B 1 114 ? -31.976 28.525 9.754 1.00 13.02 200 ALA B C 1
ATOM 1975 O O . ALA B 1 114 ? -33.182 28.536 9.434 1.00 13.73 200 ALA B O 1
ATOM 1977 N N . GLY B 1 115 ? -31.547 28.039 10.919 1.00 14.42 201 GLY B N 1
ATOM 1978 C CA . GLY B 1 115 ? -32.458 27.395 11.847 1.00 15.31 201 GLY B CA 1
ATOM 1979 C C . GLY B 1 115 ? -33.679 28.232 12.188 1.00 15.05 201 GLY B C 1
ATOM 1980 O O . GLY B 1 115 ? -34.803 27.737 12.099 1.00 15.48 201 GLY B O 1
ATOM 1981 N N . PRO B 1 116 ? -33.519 29.519 12.546 1.00 15.37 202 PRO B N 1
ATOM 1982 C CA . PRO B 1 116 ? -34.713 30.319 12.913 1.00 16.90 202 PRO B CA 1
ATOM 1983 C C . PRO B 1 116 ? -35.614 30.618 11.741 1.00 16.18 202 PRO B C 1
ATOM 1984 O O . PRO B 1 116 ? -36.775 31.031 11.939 1.00 19.57 202 PRO B O 1
ATOM 1988 N N . ALA B 1 117 ? -35.105 30.471 10.536 1.00 13.85 203 ALA B N 1
ATOM 1989 C CA . ALA B 1 117 ? -35.834 30.719 9.296 1.00 15.38 203 ALA B CA 1
ATOM 1990 C C . ALA B 1 117 ? -36.275 29.440 8.614 1.00 12.48 203 ALA B C 1
ATOM 1991 O O . ALA B 1 117 ? -36.843 29.506 7.529 1.00 13.47 203 ALA B O 1
ATOM 1993 N N . LEU B 1 118 ? -35.990 28.263 9.163 1.00 12.27 204 LEU B N 1
ATOM 1994 C CA . LEU B 1 118 ? -36.069 27.033 8.359 1.00 11.61 204 LEU B CA 1
ATOM 1995 C C . LEU B 1 118 ? -37.472 26.821 7.836 1.00 11.08 204 LEU B C 1
ATOM 1996 O O . LEU B 1 118 ? -38.450 26.931 8.593 1.00 12.48 204 LEU B O 1
ATOM 2001 N N . GLY B 1 119 ? -37.569 26.460 6.555 1.00 11.85 205 GLY B N 1
ATOM 2002 C CA . GLY B 1 119 ? -38.849 26.258 5.915 1.00 12.74 205 GLY B CA 1
ATOM 2003 C C . GLY B 1 119 ? -38.986 24.888 5.281 1.00 11.41 205 GLY B C 1
ATOM 2004 O O . GLY B 1 119 ? -38.094 24.028 5.346 1.00 11.41 205 GLY B O 1
ATOM 2005 N N . TRP B 1 120 ? -40.131 24.727 4.612 1.00 11.98 206 TRP B N 1
ATOM 2006 C CA . TRP B 1 120 ? -40.581 23.434 4.115 1.00 12.68 206 TRP B CA 1
ATOM 2007 C C . TRP B 1 120 ? -39.575 22.850 3.136 1.00 12.40 206 TRP B C 1
ATOM 2008 O O . TRP B 1 120 ? -39.313 23.428 2.071 1.00 12.98 206 TRP B O 1
ATOM 2019 N N . ARG B 1 121 ? -39.030 21.678 3.493 1.00 11.83 207 ARG B N 1
ATOM 2020 C CA . ARG B 1 121 ? -38.133 20.911 2.607 1.00 12.45 207 ARG B CA 1
ATOM 2021 C C . ARG B 1 121 ? -36.839 21.659 2.289 1.00 12.00 207 ARG B C 1
ATOM 2022 O O . ARG B 1 121 ? -36.104 21.250 1.399 1.00 12.66 207 ARG B O 1
ATOM 2030 N N . ASP B 1 122 ? -36.482 22.647 3.102 1.00 11.36 208 ASP B N 1
ATOM 2031 C CA . ASP B 1 122 ? -35.165 23.260 2.974 1.00 11.32 208 ASP B CA 1
ATOM 2032 C C . ASP B 1 122 ? -34.100 22.263 3.400 1.00 10.76 208 ASP B C 1
ATOM 2033 O O . ASP B 1 122 ? -34.293 21.481 4.333 1.00 11.26 208 ASP B O 1
ATOM 2038 N N . THR B 1 123 ? -32.941 22.336 2.747 1.00 10.78 209 THR B N 1
ATOM 2039 C CA . THR B 1 123 ? -31.758 21.618 3.215 1.00 10.65 209 THR B CA 1
ATOM 2040 C C . THR B 1 123 ? -30.879 22.564 4.053 1.00 10.20 209 THR B C 1
ATOM 2041 O O . THR B 1 123 ? -30.944 23.794 3.915 1.00 10.76 209 THR B O 1
ATOM 2045 N N . TRP B 1 124 ? -30.097 21.972 4.968 1.00 10.36 210 TRP B N 1
ATOM 2046 C CA . TRP B 1 124 ? -29.410 22.772 5.984 1.00 10.43 210 TRP B CA 1
ATOM 2047 C C . TRP B 1 124 ? -28.279 21.935 6.563 1.00 9.57 210 TRP B C 1
ATOM 2048 O O . TRP B 1 124 ? -28.508 20.784 6.974 1.00 10.59 210 TRP B O 1
ATOM 2059 N N . ALA B 1 125 ? -27.065 22.515 6.579 1.00 10.00 211 ALA B N 1
ATOM 2060 C CA . ALA B 1 125 ? -25.897 21.907 7.213 1.00 10.43 211 ALA B CA 1
ATOM 2061 C C . ALA B 1 125 ? -25.249 22.973 8.088 1.00 10.26 211 ALA B C 1
ATOM 2062 O O . ALA B 1 125 ? -25.116 24.130 7.648 1.00 11.20 211 ALA B O 1
ATOM 2064 N N . PHE B 1 126 ? -24.877 22.616 9.317 1.00 10.06 212 PHE B N 1
ATOM 2065 C CA . PHE B 1 126 ? -24.370 23.601 10.275 1.00 10.61 212 PHE B CA 1
ATOM 2066 C C . PHE B 1 126 ? -23.276 22.959 11.121 1.00 10.19 212 PHE B C 1
ATOM 2067 O O . PHE B 1 126 ? -23.433 21.815 11.570 1.00 10.97 212 PHE B O 1
ATOM 2075 N N . VAL B 1 127 ? -22.190 23.706 11.371 1.00 10.92 213 VAL B N 1
ATOM 2076 C CA . VAL B 1 127 ? -21.153 23.275 12.316 1.00 11.31 213 VAL B CA 1
ATOM 2077 C C . VAL B 1 127 ? -20.790 24.497 13.157 1.00 11.10 213 VAL B C 1
ATOM 2078 O O . VAL B 1 127 ? -20.401 25.541 12.615 1.00 11.89 213 VAL B O 1
ATOM 2082 N N . GLY B 1 128 ? -20.889 24.402 14.475 1.00 10.84 214 GLY B N 1
ATOM 2083 C CA . GLY B 1 128 ? -20.559 25.545 15.317 1.00 11.99 214 GLY B CA 1
ATOM 2084 C C . GLY B 1 128 ? -20.271 25.094 16.728 1.00 11.58 214 GLY B C 1
ATOM 2085 O O . GLY B 1 128 ? -20.763 24.062 17.180 1.00 14.05 214 GLY B O 1
ATOM 2086 N N . ARG B 1 129 ? -19.476 25.894 17.434 1.00 11.85 215 ARG B N 1
ATOM 2087 C CA . ARG B 1 129 ? -19.226 25.625 18.843 1.00 12.52 215 ARG B CA 1
ATOM 2088 C C . ARG B 1 129 ? -20.363 26.185 19.688 1.00 12.76 215 ARG B C 1
ATOM 2089 O O . ARG B 1 129 ? -20.815 27.305 19.444 1.00 14.07 215 ARG B O 1
ATOM 2097 N N . LYS B 1 130 ? -20.821 25.437 20.710 1.00 13.40 216 LYS B N 1
ATOM 2098 C CA . LYS B 1 130 ? -21.849 25.981 21.606 1.00 14.80 216 LYS B CA 1
ATOM 2099 C C . LYS B 1 130 ? -21.203 27.083 22.465 1.00 14.82 216 LYS B C 1
ATOM 2100 O O . LYS B 1 130 ? -20.263 26.826 23.240 1.00 16.94 216 LYS B O 1
ATOM 2106 N N . GLY B 1 131 ? -21.708 28.290 22.339 1.00 15.32 217 GLY B N 1
ATOM 2107 C CA . GLY B 1 131 ? -21.116 29.461 22.893 1.00 15.00 217 GLY B CA 1
ATOM 2108 C C . GLY B 1 131 ? -20.429 30.293 21.854 1.00 14.43 217 GLY B C 1
ATOM 2109 O O . GLY B 1 131 ? -20.034 31.429 22.156 1.00 17.21 217 GLY B O 1
ATOM 2110 N N . GLY B 1 132 ? -20.322 29.780 20.616 1.00 14.17 218 GLY B N 1
ATOM 2111 C CA . GLY B 1 132 ? -19.721 30.507 19.522 1.00 13.43 218 GLY B CA 1
ATOM 2112 C C . GLY B 1 132 ? -18.247 30.202 19.394 1.00 13.01 218 GLY B C 1
ATOM 2113 O O . GLY B 1 132 ? -17.599 29.807 20.374 1.00 14.36 218 GLY B O 1
ATOM 2114 N N . PRO B 1 133 ? -17.673 30.363 18.197 1.00 13.11 219 PRO B N 1
ATOM 2115 C CA . PRO B 1 133 ? -18.321 30.848 16.983 1.00 12.72 219 PRO B CA 1
ATOM 2116 C C . PRO B 1 133 ? -18.925 29.730 16.137 1.00 12.48 219 PRO B C 1
ATOM 2117 O O . PRO B 1 133 ? -18.722 28.520 16.370 1.00 13.00 219 PRO B O 1
ATOM 2121 N N . VAL B 1 134 ? -19.652 30.170 15.115 1.00 12.55 220 VAL B N 1
ATOM 2122 C CA . VAL B 1 134 ? -20.047 29.279 14.024 1.00 12.17 220 VAL B CA 1
ATOM 2123 C C . VAL B 1 134 ? -18.822 28.969 13.172 1.00 12.65 220 VAL B C 1
ATOM 2124 O O . VAL B 1 134 ? -18.009 29.854 12.895 1.00 14.69 220 VAL B O 1
ATOM 2128 N N . PHE B 1 135 ? -18.649 27.700 12.769 1.00 12.68 221 PHE B N 1
ATOM 2129 C CA . PHE B 1 135 ? -17.557 27.333 11.856 1.00 13.06 221 PHE B CA 1
ATOM 2130 C C . PHE B 1 135 ? -18.024 27.306 10.405 1.00 14.07 221 PHE B C 1
ATOM 2131 O O . PHE B 1 135 ? -17.280 27.722 9.504 1.00 16.63 221 PHE B O 1
ATOM 2139 N N . GLY B 1 136 ? -19.252 26.851 10.133 1.00 12.84 222 GLY B N 1
ATOM 2140 C CA . GLY B 1 136 ? -19.764 26.952 8.773 1.00 13.36 222 GLY B CA 1
ATOM 2141 C C . GLY B 1 136 ? -21.248 26.672 8.744 1.00 11.73 222 GLY B C 1
ATOM 2142 O O . GLY B 1 136 ? -21.802 26.061 9.676 1.00 11.40 222 GLY B O 1
ATOM 2143 N N . GLU B 1 137 ? -21.895 27.072 7.649 1.00 11.73 223 GLU B N 1
ATOM 2144 C CA . GLU B 1 137 ? -23.341 26.845 7.514 1.00 11.45 223 GLU B CA 1
ATOM 2145 C C . GLU B 1 137 ? -23.706 26.935 6.043 1.00 12.17 223 GLU B C 1
ATOM 2146 O O . GLU B 1 137 ? -23.242 27.854 5.356 1.00 13.97 223 GLU B O 1
ATOM 2152 N N . LYS B 1 138 ? -24.577 26.030 5.581 1.00 11.40 224 LYS B N 1
ATOM 2153 C CA . LYS B 1 138 ? -25.177 26.116 4.241 1.00 12.22 224 LYS B CA 1
ATOM 2154 C C . LYS B 1 138 ? -26.667 25.874 4.373 1.00 11.71 224 LYS B C 1
ATOM 2155 O O . LYS B 1 138 ? -27.131 25.099 5.224 1.00 12.01 224 LYS B O 1
ATOM 2161 N N . HIS B 1 139 ? -27.436 26.511 3.496 1.00 12.05 225 HIS B N 1
ATOM 2162 C CA . HIS B 1 139 ? -28.887 26.449 3.559 1.00 12.65 225 HIS B CA 1
ATOM 2163 C C . HIS B 1 139 ? -29.397 26.632 2.148 1.00 12.98 225 HIS B C 1
ATOM 2164 O O . HIS B 1 139 ? -28.956 27.552 1.457 1.00 15.18 225 HIS B O 1
ATOM 2171 N N . SER B 1 140 ? -30.305 25.761 1.701 1.00 12.47 226 SER B N 1
ATOM 2172 C CA . SER B 1 140 ? -30.962 25.956 0.401 1.00 13.48 226 SER B CA 1
ATOM 2173 C C . SER B 1 140 ? -32.469 25.889 0.607 1.00 12.97 226 SER B C 1
ATOM 2174 O O . SER B 1 140 ? -32.997 24.875 1.099 1.00 13.08 226 SER B O 1
ATOM 2177 N N . LYS B 1 141 ? -33.165 26.933 0.171 1.00 14.82 227 LYS B N 1
ATOM 2178 C CA . LYS B 1 141 ? -34.626 26.967 0.255 1.00 16.02 227 LYS B CA 1
ATOM 2179 C C . LYS B 1 141 ? -35.267 26.106 -0.837 1.00 17.26 227 LYS B C 1
ATOM 2180 O O . LYS B 1 141 ? -34.887 26.164 -2.012 1.00 19.15 227 LYS B O 1
ATOM 2186 N N . SER B 1 142 ? -36.248 25.303 -0.456 1.00 17.32 228 SER B N 1
ATOM 2187 C CA . SER B 1 142 ? -37.043 24.617 -1.464 1.00 17.53 228 SER B CA 1
ATOM 2188 C C . SER B 1 142 ? -37.728 25.623 -2.393 1.00 19.25 228 SER B C 1
ATOM 2189 O O . SER B 1 142 ? -38.283 26.630 -1.922 1.00 20.17 228 SER B O 1
ATOM 2192 N N . PRO B 1 143 ? -37.719 25.387 -3.709 1.00 22.06 229 PRO B N 1
ATOM 2193 C CA . PRO B 1 143 ? -38.364 26.330 -4.635 1.00 24.86 229 PRO B CA 1
ATOM 2194 C C . PRO B 1 143 ? -39.841 26.060 -4.860 1.00 27.04 229 PRO B C 1
ATOM 2195 O O . PRO B 1 143 ? -40.477 26.853 -5.566 1.00 29.77 229 PRO B O 1
ATOM 2199 N N . ALA B 1 144 ? -40.410 25.009 -4.265 1.00 27.41 230 ALA B N 1
ATOM 2200 C CA . ALA B 1 144 ? -41.810 24.704 -4.547 1.00 29.22 230 ALA B CA 1
ATOM 2201 C C . ALA B 1 144 ? -42.296 23.634 -3.568 1.00 28.07 230 ALA B C 1
ATOM 2202 O O . ALA B 1 144 ? -41.489 22.847 -3.075 1.00 25.66 230 ALA B O 1
ATOM 2204 N N . LEU B 1 145 ? -43.619 23.583 -3.313 1.00 28.01 231 LEU B N 1
ATOM 2205 C CA . LEU B 1 145 ? -44.160 22.629 -2.325 1.00 28.06 231 LEU B CA 1
ATOM 2206 C C . LEU B 1 145 ? -43.749 21.190 -2.647 1.00 25.66 231 LEU B C 1
ATOM 2207 O O . LEU B 1 145 ? -43.472 20.400 -1.740 1.00 23.32 231 LEU B O 1
ATOM 2212 N N . SER B 1 146 ? -43.717 20.832 -3.923 1.00 25.54 232 SER B N 1
ATOM 2213 C CA . SER B 1 146 ? -43.377 19.480 -4.338 1.00 26.29 232 SER B CA 1
ATOM 2214 C C . SER B 1 146 ? -41.883 19.236 -4.486 1.00 27.51 232 SER B C 1
ATOM 2215 O O . SER B 1 146 ? -41.494 18.155 -4.950 1.00 29.26 232 SER B O 1
ATOM 2218 N N . SER B 1 147 ? -41.039 20.209 -4.126 1.00 26.24 233 SER B N 1
ATOM 2219 C CA . SER B 1 147 ? -39.602 20.110 -4.346 1.00 25.44 233 SER B CA 1
ATOM 2220 C C . SER B 1 147 ? -38.856 20.301 -3.041 1.00 21.20 233 SER B C 1
ATOM 2221 O O . SER B 1 147 ? -39.417 20.729 -2.021 1.00 21.00 233 SER B O 1
ATOM 2224 N N . TRP B 1 148 ? -37.553 20.011 -3.095 1.00 19.45 234 TRP B N 1
ATOM 2225 C CA . TRP B 1 148 ? -36.661 20.124 -1.958 1.00 16.67 234 TRP B CA 1
ATOM 2226 C C . TRP B 1 148 ? -35.620 21.201 -2.242 1.00 15.57 234 TRP B C 1
ATOM 2227 O O . TRP B 1 148 ? -35.331 21.534 -3.410 1.00 16.37 234 TRP B O 1
ATOM 2238 N N . GLY B 1 149 ? -35.038 21.734 -1.181 1.00 14.84 235 GLY B N 1
ATOM 2239 C CA . GLY B 1 149 ? -33.810 22.476 -1.372 1.00 14.95 235 GLY B CA 1
ATOM 2240 C C . GLY B 1 149 ? -32.733 21.708 -2.131 1.00 14.66 235 GLY B C 1
ATOM 2241 O O . GLY B 1 149 ? -32.750 20.483 -2.166 1.00 15.38 235 GLY B O 1
ATOM 2242 N N . ASP B 1 150 ? -31.791 22.416 -2.732 1.00 16.19 236 ASP B N 1
ATOM 2243 C CA . ASP B 1 150 ? -30.682 21.740 -3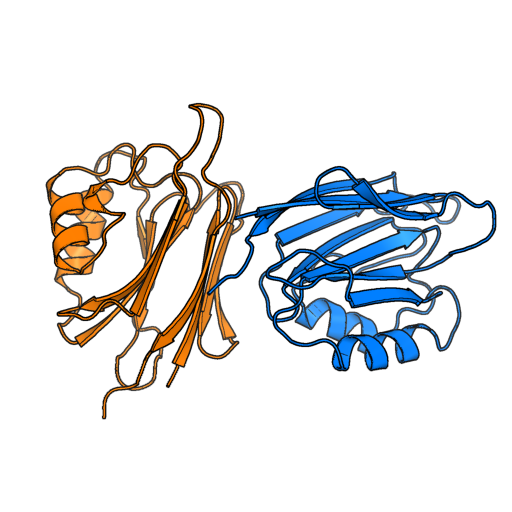.398 1.00 16.76 236 ASP B CA 1
ATOM 2244 C C . ASP B 1 150 ? -29.829 20.987 -2.375 1.00 14.54 236 ASP B C 1
ATOM 2245 O O . ASP B 1 150 ? -29.671 21.434 -1.237 1.00 14.74 236 ASP B O 1
ATOM 2250 N N . PRO B 1 151 ? -29.233 19.860 -2.742 1.00 14.28 237 PRO B N 1
ATOM 2251 C CA . PRO B 1 151 ? -28.237 19.247 -1.848 1.00 13.62 237 PRO B CA 1
ATOM 2252 C C . PRO B 1 151 ? -27.166 20.288 -1.523 1.00 13.02 237 PRO B C 1
ATOM 2253 O O . PRO B 1 151 ? -26.769 21.070 -2.404 1.00 14.54 237 PRO B O 1
ATOM 2257 N N . VAL B 1 152 ? -26.702 20.303 -0.259 1.00 12.40 238 VAL B N 1
ATOM 2258 C CA . VAL B 1 152 ? -25.620 21.193 0.162 1.00 13.17 238 VAL B CA 1
ATOM 2259 C C . VAL B 1 152 ? -24.538 20.350 0.803 1.00 12.31 238 VAL B C 1
ATOM 2260 O O . VAL B 1 152 ? -24.836 19.394 1.534 1.00 13.17 238 VAL B O 1
ATOM 2264 N N . LEU B 1 153 ? -23.290 20.696 0.508 1.00 12.88 239 LEU B N 1
ATOM 2265 C CA . LEU B 1 153 ? -22.142 20.016 1.094 1.00 12.80 239 LEU B CA 1
ATOM 2266 C C . LEU B 1 153 ? -21.276 21.080 1.730 1.00 14.02 239 LEU B C 1
ATOM 2267 O O . LEU B 1 153 ? -20.593 21.842 1.036 1.00 16.28 239 LEU B O 1
ATOM 2272 N N . LEU B 1 154 ? -21.286 21.119 3.053 1.00 13.55 240 LEU B N 1
ATOM 2273 C CA . LEU B 1 154 ? -20.455 22.033 3.823 1.00 14.01 240 LEU B CA 1
ATOM 2274 C C . LEU B 1 154 ? -19.133 21.354 4.170 1.00 14.22 240 LEU B C 1
ATOM 2275 O O . LEU B 1 154 ? -19.115 20.241 4.697 1.00 15.49 240 LEU B O 1
ATOM 2280 N N . LYS B 1 155 ? -18.032 22.036 3.920 1.00 16.71 241 LYS B N 1
ATOM 2281 C CA . LYS B 1 155 ? -16.731 21.501 4.299 1.00 18.73 241 LYS B CA 1
ATOM 2282 C C . LYS B 1 155 ? -16.050 22.612 5.075 1.00 19.30 241 LYS B C 1
ATOM 2283 O O . LYS B 1 155 ? -15.875 23.715 4.539 1.00 21.87 241 LYS B O 1
ATOM 2289 N N . THR B 1 156 ? -15.688 22.340 6.330 1.00 18.05 242 THR B N 1
ATOM 2290 C CA . THR B 1 156 ? -15.067 23.379 7.155 1.00 20.80 242 THR B CA 1
ATOM 2291 C C . THR B 1 156 ? -14.060 22.800 8.148 1.00 21.69 242 THR B C 1
ATOM 2292 O O . THR B 1 156 ? -14.086 21.617 8.486 1.00 21.81 242 THR B O 1
ATOM 2296 N N . ASP B 1 157 ? -13.143 23.657 8.600 1.00 24.81 243 ASP B N 1
ATOM 2297 C CA . ASP B 1 157 ? -12.199 23.349 9.678 1.00 28.14 243 ASP B CA 1
ATOM 2298 C C . ASP B 1 157 ? -12.771 23.636 11.061 1.00 26.43 243 ASP B C 1
ATOM 2299 O O . ASP B 1 157 ? -13.490 24.624 11.277 1.00 29.48 243 ASP B O 1
ATOM 2304 N N . VAL B 1 158 ? -12.435 22.771 12.011 1.00 21.83 244 VAL B N 1
ATOM 2305 C CA . VAL B 1 158 ? -12.774 22.983 13.405 1.00 22.93 244 VAL B CA 1
ATOM 2306 C C . VAL B 1 158 ? -11.505 22.841 14.238 1.00 22.45 244 VAL B C 1
ATOM 2307 O O . VAL B 1 158 ? -10.920 21.754 14.296 1.00 22.89 244 VAL B O 1
ATOM 2311 N N . PRO B 1 159 ? -11.034 23.900 14.879 1.00 21.46 245 PRO B N 1
ATOM 2312 C CA . PRO B 1 159 ? -9.840 23.781 15.728 1.00 22.64 245 PRO B CA 1
ATOM 2313 C C . PRO B 1 159 ? -10.164 23.007 16.999 1.00 24.44 245 PRO B C 1
ATOM 2314 O O . PRO B 1 159 ? -11.230 23.184 17.592 1.00 25.87 245 PRO B O 1
ATOM 2318 N N . LEU B 1 160 ? -9.237 22.140 17.415 1.00 23.89 246 LEU B N 1
ATOM 2319 C CA . LEU B 1 160 ? -9.384 21.430 18.678 1.00 25.76 246 LEU B CA 1
ATOM 2320 C C . LEU B 1 160 ? -9.002 22.351 19.820 1.00 26.93 246 LEU B C 1
ATOM 2321 O O . LEU B 1 160 ? -8.148 23.233 19.688 1.00 29.41 246 LEU B O 1
ATOM 2326 N N . SER B 1 161 ? -9.642 22.137 20.960 1.00 27.21 247 SER B N 1
ATOM 2327 C CA . SER B 1 161 ? -9.290 22.847 22.168 1.00 29.41 247 SER B CA 1
ATOM 2328 C C . SER B 1 161 ? -8.052 22.182 22.740 1.00 33.65 247 SER B C 1
ATOM 2329 O O . SER B 1 161 ? -7.590 21.150 22.244 1.00 35.21 247 SER B O 1
ATOM 2332 N N . SER B 1 162 ? -7.496 22.760 23.785 1.00 35.90 248 SER B N 1
ATOM 2333 C CA . SER B 1 162 ? -6.290 22.175 24.353 1.00 37.95 248 SER B CA 1
ATOM 2334 C C . SER B 1 162 ? -6.583 20.802 24.951 1.00 39.94 248 SER B C 1
ATOM 2335 O O . SER B 1 162 ? -7.734 20.505 25.284 1.00 42.01 248 SER B O 1
#